Protein AF-A0A8M1KLG4-F1 (afdb_monomer_lite)

Radius of gyration: 25.41 Å; chains: 1; bounding box: 74×45×88 Å

Foldseek 3Di:
DCPLQVVLVVLLVVQLVVQLVVCCVQPQVLCCPPVVDHPVVCSPQVSLLQSLLLSLLLLLLLLLVLVLVLLVVLLVQQAPPDDDDPVSVSSPSSSLVSLVSSLVSVVVNVVSVVCVCVDPVNVVVVVVVVVVCVVVVHDDDDDPVVVCLCPPCLQVVPPLLNVLSVQLVVCSDPVNVVVDDPVRSCCSCPVSSLVNSVSSLVNLCSVCPCVQVDPVCQRVPNHDSSVVSSPSSVVSVVSVVVCPPPVNVVSSVCNVVGGGDPPSPPPPDPPPPPDDDDDD

Secondary structure (DSSP, 8-state):
--HHHHHHHHHHHHHHHHHHHHHIIIIIIHHHHTT----TTHHHHTTHHHHHHHHHHHHHHHHHHHHHHHHHHHHHHT-S-SPPPHHHHHHHHTHHHHHHHHHHHHHHHHHHHHHGGGSHHHHHHHHHHHHHHHHHT-PPPP-HHHHHHHHSHHHH--SHHHHHHHHHHHTTSHHHHHHS-HHHHHIIIIIIHHHHHHHHHHHHHHHHTTGGG-GGG-BTTBPPHHHHHHHHHHHHHHHHHHHHSHHHHHHHHHHHTT---TTS-TTS------------

Organism: Clupea harengus (NCBI:txid7950)

InterPro domains:
  IPR013130 Ferric reductase transmembrane component-like domain [PF01794] (55-200)
  IPR051267 STEAP family metalloreductases [PTHR14239] (1-268)

Sequence (280 aa):
LFPNWTLPLWITTGLSAFFFCYLLVYDVTYAYVEDGKDLFYRIMIAVPNKVFPDVSLVMLALCYLPGALAAILQLHNGTKYRRFPDWLDRWLQCRKQLGLVALAFGLLHMIFTLIKPIRYSFMYSRDTGVIKQIKENVTKPFDNTEAWRIKTPLFHGHSGIPALFLLLGITSWPSVQQHTNWREFRFVQSKLGYLTLVLCTGHGLVYGWNKFLKPSRYHWCLPPSYVLSLVLPCVVLMLKLVLITPCIHHRITRIRNGWEKPGKNQGHHTTVSLGKATSL

pLDDT: mean 85.64, std 13.78, range [31.88, 96.25]

Structure (mmCIF, N/CA/C/O backbone):
data_AF-A0A8M1KLG4-F1
#
_entry.id   AF-A0A8M1KLG4-F1
#
loop_
_atom_site.group_PDB
_atom_site.id
_atom_site.type_symbol
_atom_site.label_atom_id
_atom_site.label_alt_id
_atom_site.label_comp_id
_atom_site.label_asym_id
_atom_site.label_entity_id
_atom_site.label_seq_id
_atom_site.pdbx_PDB_ins_code
_atom_site.Cartn_x
_atom_site.Cartn_y
_atom_site.Cartn_z
_atom_site.occupancy
_atom_site.B_iso_or_equiv
_atom_site.auth_seq_id
_atom_site.auth_comp_id
_atom_site.auth_asym_id
_atom_site.auth_atom_id
_atom_site.pdbx_PDB_model_num
ATOM 1 N N . LEU A 1 1 ? 6.102 -22.986 18.537 1.00 65.06 1 LEU A N 1
ATOM 2 C CA . LEU A 1 1 ? 6.968 -21.781 18.570 1.00 65.06 1 LEU A CA 1
ATOM 3 C C . LEU A 1 1 ? 6.180 -20.588 18.008 1.00 65.06 1 LEU A C 1
ATOM 5 O O . LEU A 1 1 ? 5.528 -20.770 16.992 1.00 65.06 1 LEU A O 1
ATOM 9 N N . PHE A 1 2 ? 6.185 -19.417 18.659 1.00 76.31 2 PHE A N 1
ATOM 10 C CA . PHE A 1 2 ? 5.537 -18.158 18.210 1.00 76.31 2 PHE A CA 1
ATOM 11 C C . PHE A 1 2 ? 4.053 -18.229 17.755 1.00 76.31 2 PHE A C 1
ATOM 13 O O . PHE A 1 2 ? 3.745 -17.917 16.603 1.00 76.31 2 PHE A O 1
ATOM 20 N N . PRO A 1 3 ? 3.093 -18.547 18.649 1.00 78.44 3 PRO A N 1
ATOM 21 C CA . PRO A 1 3 ? 1.683 -18.744 18.278 1.00 78.44 3 PRO A CA 1
ATOM 22 C C . PRO A 1 3 ? 1.051 -17.528 17.577 1.00 78.44 3 PRO A C 1
ATOM 24 O O . PRO A 1 3 ? 0.386 -17.687 16.556 1.00 78.44 3 PRO A O 1
ATOM 27 N N . ASN A 1 4 ? 1.350 -16.310 18.040 1.00 80.44 4 ASN A N 1
ATOM 28 C CA . ASN A 1 4 ? 0.787 -15.069 17.486 1.00 80.44 4 ASN A CA 1
ATOM 29 C C . ASN A 1 4 ? 1.408 -14.635 16.143 1.00 80.44 4 ASN A C 1
ATOM 31 O O . ASN A 1 4 ? 0.950 -13.668 15.541 1.00 80.44 4 ASN A O 1
ATOM 35 N N . TRP A 1 5 ? 2.466 -15.312 15.685 1.00 87.88 5 TRP A N 1
ATOM 36 C CA . TRP A 1 5 ? 3.131 -15.022 14.410 1.00 87.88 5 TRP A CA 1
ATOM 37 C C . TRP A 1 5 ? 2.723 -15.977 13.294 1.00 87.88 5 TRP A C 1
ATOM 39 O O . TRP A 1 5 ? 2.912 -15.648 12.129 1.00 87.88 5 TRP A O 1
ATOM 49 N N . THR A 1 6 ? 2.128 -17.122 13.632 1.00 87.75 6 THR A N 1
ATOM 50 C CA . THR A 1 6 ? 1.741 -18.151 12.659 1.00 87.75 6 THR A CA 1
ATOM 51 C C . THR A 1 6 ? 0.854 -17.582 11.549 1.00 87.75 6 THR A C 1
ATOM 53 O O . THR A 1 6 ? 1.227 -17.632 10.382 1.00 87.75 6 THR A O 1
ATOM 56 N N . LEU A 1 7 ? -0.276 -16.967 11.904 1.00 87.44 7 LEU A N 1
ATOM 57 C CA . LEU A 1 7 ? -1.219 -16.393 10.943 1.00 87.44 7 LEU A CA 1
ATOM 58 C C . LEU A 1 7 ? -0.601 -15.254 10.106 1.00 87.44 7 LEU A C 1
ATOM 60 O O . LEU A 1 7 ? -0.676 -15.334 8.881 1.00 87.44 7 LEU A O 1
ATOM 64 N N . PRO A 1 8 ? 0.056 -14.235 10.700 1.00 90.50 8 PRO A N 1
ATOM 65 C CA . PRO A 1 8 ? 0.761 -13.205 9.936 1.00 90.50 8 PRO A CA 1
ATOM 66 C C . PRO A 1 8 ? 1.780 -13.763 8.942 1.00 90.50 8 PRO A C 1
ATOM 68 O O . PRO A 1 8 ? 1.819 -13.310 7.800 1.00 90.50 8 PRO A O 1
ATOM 71 N N . LEU A 1 9 ? 2.582 -14.752 9.345 1.00 91.38 9 LEU A N 1
ATOM 72 C CA . LEU A 1 9 ? 3.604 -15.343 8.482 1.00 91.38 9 LEU A CA 1
ATOM 73 C C . LEU A 1 9 ? 2.984 -16.153 7.343 1.00 91.38 9 LEU A C 1
ATOM 75 O O . LEU A 1 9 ? 3.405 -15.985 6.205 1.00 91.38 9 LEU A O 1
ATOM 79 N N . TRP A 1 10 ? 1.943 -16.948 7.603 1.00 92.62 10 TRP A N 1
ATOM 80 C CA . TRP A 1 10 ? 1.223 -17.667 6.547 1.00 92.62 10 TRP A CA 1
ATOM 81 C C . TRP A 1 10 ? 0.619 -16.720 5.508 1.00 92.62 10 TRP A C 1
ATOM 83 O O . TRP A 1 10 ? 0.799 -16.937 4.309 1.00 92.62 10 TRP A O 1
ATOM 93 N N . ILE A 1 11 ? -0.033 -15.640 5.955 1.00 93.06 11 ILE A N 1
ATOM 94 C CA . ILE A 1 11 ? -0.574 -14.609 5.056 1.00 93.06 11 ILE A CA 1
ATOM 95 C C . ILE A 1 11 ? 0.553 -13.977 4.238 1.00 93.06 11 ILE A C 1
ATOM 97 O O . ILE A 1 11 ? 0.431 -13.838 3.025 1.00 93.06 11 ILE A O 1
ATOM 101 N N . THR A 1 12 ? 1.662 -13.628 4.886 1.00 94.50 12 THR A N 1
ATOM 102 C CA . THR A 1 12 ? 2.810 -12.987 4.232 1.00 94.50 12 THR A CA 1
ATOM 103 C C . THR A 1 12 ? 3.428 -13.886 3.170 1.00 94.50 12 THR A C 1
ATOM 105 O O . THR A 1 12 ? 3.674 -13.426 2.056 1.00 94.50 12 THR A O 1
ATOM 108 N N . THR A 1 13 ? 3.663 -15.159 3.488 1.00 94.06 13 THR A N 1
ATOM 109 C CA . THR A 1 13 ? 4.238 -16.136 2.559 1.00 94.06 13 THR A CA 1
ATOM 110 C C . THR A 1 13 ? 3.302 -16.377 1.383 1.00 94.06 13 THR A C 1
ATOM 112 O O . THR A 1 13 ? 3.745 -16.311 0.240 1.00 94.06 13 THR A O 1
ATOM 115 N N . GLY A 1 14 ? 2.004 -16.578 1.640 1.00 95.75 14 GLY A N 1
ATOM 116 C CA . GLY A 1 14 ? 1.008 -16.761 0.584 1.00 95.75 14 GLY A CA 1
ATOM 117 C C . GLY A 1 14 ? 0.906 -15.545 -0.338 1.00 95.75 14 GLY A C 1
ATOM 118 O O . GLY A 1 14 ? 0.931 -15.687 -1.558 1.00 95.75 14 GLY A O 1
ATOM 119 N N . LEU A 1 15 ? 0.870 -14.339 0.234 1.00 94.25 15 LEU A N 1
ATOM 120 C CA . LEU A 1 15 ? 0.784 -13.097 -0.530 1.00 94.25 15 LEU A CA 1
ATOM 121 C C . LEU A 1 15 ? 2.064 -12.819 -1.331 1.00 94.25 15 LEU A C 1
ATOM 123 O O . LEU A 1 15 ? 1.993 -12.410 -2.488 1.00 94.25 15 LEU A O 1
ATOM 127 N N . SER A 1 16 ? 3.231 -13.077 -0.737 1.00 95.19 16 SER A N 1
ATOM 128 C CA . SER A 1 16 ? 4.524 -12.926 -1.412 1.00 95.19 16 SER A CA 1
ATOM 129 C C . SER A 1 16 ? 4.657 -13.912 -2.567 1.00 95.19 16 SER A C 1
ATOM 131 O O . SER A 1 16 ? 5.038 -13.503 -3.659 1.00 95.19 16 SER A O 1
ATOM 133 N N . ALA A 1 17 ? 4.293 -15.182 -2.359 1.00 95.88 17 ALA A N 1
ATOM 134 C CA . ALA A 1 17 ? 4.291 -16.196 -3.408 1.00 95.88 17 ALA A CA 1
ATOM 135 C C . ALA A 1 17 ? 3.326 -15.824 -4.543 1.00 95.88 17 ALA A C 1
ATOM 137 O O . ALA A 1 17 ? 3.707 -15.880 -5.709 1.00 95.88 17 ALA A O 1
ATOM 138 N N . PHE A 1 18 ? 2.115 -15.366 -4.209 1.00 96.06 18 PHE A N 1
ATOM 139 C CA . PHE A 1 18 ? 1.134 -14.913 -5.192 1.00 96.06 18 PHE A CA 1
ATOM 140 C C . PHE A 1 18 ? 1.672 -13.768 -6.060 1.00 96.06 18 PHE A C 1
ATOM 142 O O . PHE A 1 18 ? 1.721 -13.905 -7.281 1.00 96.06 18 PHE A O 1
ATOM 149 N N . PHE A 1 19 ? 2.124 -12.662 -5.456 1.00 95.44 19 PHE A N 1
ATOM 150 C CA . PHE A 1 19 ? 2.638 -11.521 -6.221 1.00 95.44 19 PHE A CA 1
ATOM 151 C C . PHE A 1 19 ? 3.925 -11.850 -6.978 1.00 95.44 19 PHE A C 1
ATOM 153 O O . PHE A 1 19 ? 4.131 -11.337 -8.076 1.00 95.44 19 PHE A O 1
ATOM 160 N N . PHE A 1 20 ? 4.782 -12.705 -6.421 1.00 95.38 20 PHE A N 1
ATOM 161 C CA . PHE A 1 20 ? 5.998 -13.144 -7.093 1.00 95.38 20 PHE A CA 1
ATOM 162 C C . PHE A 1 20 ? 5.674 -13.959 -8.347 1.00 95.38 20 PHE A C 1
ATOM 164 O O . PHE A 1 20 ? 6.118 -13.589 -9.430 1.00 95.38 20 PHE A O 1
ATOM 171 N N . CYS A 1 21 ? 4.840 -14.998 -8.237 1.00 95.25 21 CYS A N 1
ATOM 172 C CA . CYS A 1 21 ? 4.393 -15.788 -9.386 1.00 95.25 21 CYS A CA 1
ATOM 173 C C . CYS A 1 21 ? 3.648 -14.924 -10.412 1.00 95.25 21 CYS A C 1
ATOM 175 O O . CYS A 1 21 ? 3.904 -15.032 -11.609 1.00 95.25 21 CYS A O 1
ATOM 177 N N . TYR A 1 22 ? 2.786 -14.015 -9.949 1.00 95.00 22 TYR A N 1
ATOM 178 C CA . TYR A 1 22 ? 2.082 -13.070 -10.811 1.00 95.00 22 TYR A CA 1
ATOM 179 C C . TYR A 1 22 ? 3.049 -12.216 -11.637 1.00 95.00 22 TYR A C 1
ATOM 181 O O . TYR A 1 22 ? 2.891 -12.085 -12.848 1.00 95.00 22 TYR A O 1
ATOM 189 N N . LEU A 1 23 ? 4.079 -11.657 -10.999 1.00 93.88 23 LEU A N 1
ATOM 190 C CA . LEU A 1 23 ? 5.077 -10.827 -11.669 1.00 93.88 23 LEU A CA 1
ATOM 191 C C . LEU A 1 23 ? 6.033 -11.631 -12.550 1.00 93.88 23 LEU A C 1
ATOM 193 O O . LEU A 1 23 ? 6.487 -11.100 -13.560 1.00 93.88 23 LEU A O 1
ATOM 197 N N . LEU A 1 24 ? 6.319 -12.892 -12.219 1.00 9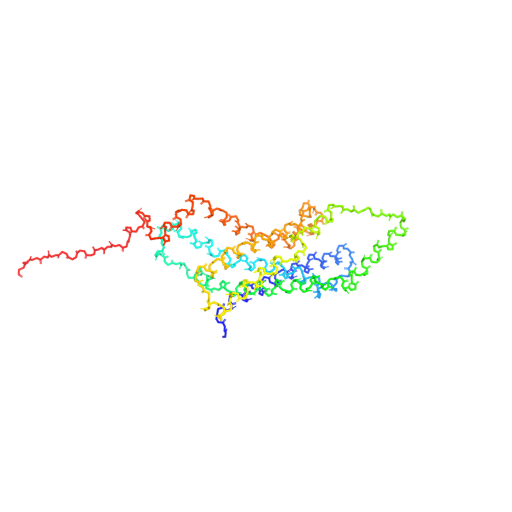3.38 24 LEU A N 1
ATOM 198 C CA . LEU A 1 24 ? 7.050 -13.779 -13.122 1.00 93.38 24 LEU A CA 1
ATOM 199 C C . LEU A 1 24 ? 6.293 -13.943 -14.440 1.00 93.38 24 LEU A C 1
ATOM 201 O O . LEU A 1 24 ? 6.871 -13.705 -15.497 1.00 93.38 24 LEU A O 1
ATOM 205 N N . VAL A 1 25 ? 4.996 -14.245 -14.375 1.00 92.81 25 VAL A N 1
ATOM 206 C CA . VAL A 1 25 ? 4.155 -14.367 -15.572 1.00 92.81 25 VAL A CA 1
ATOM 207 C C . VAL A 1 25 ? 4.057 -13.025 -16.306 1.00 92.81 25 VAL A C 1
ATOM 209 O O . VAL A 1 25 ? 4.302 -12.953 -17.509 1.00 92.81 25 VAL A O 1
ATOM 212 N N . TYR A 1 26 ? 3.758 -11.946 -15.578 1.00 91.62 26 TYR A N 1
ATOM 213 C CA . TYR A 1 26 ? 3.464 -10.634 -16.157 1.00 91.62 26 TYR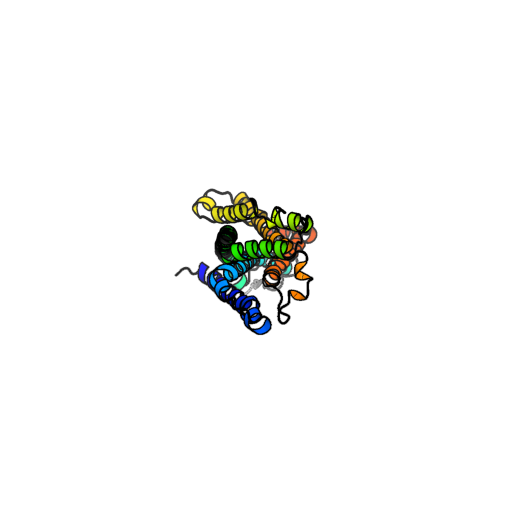 A CA 1
ATOM 214 C C . TYR A 1 26 ? 4.690 -9.906 -16.747 1.00 91.62 26 TYR A C 1
ATOM 216 O O . TYR A 1 26 ? 4.571 -9.264 -17.791 1.00 91.62 26 TYR A O 1
ATOM 224 N N . ASP A 1 27 ? 5.857 -9.947 -16.087 1.00 88.25 27 ASP A N 1
ATOM 225 C CA . ASP A 1 27 ? 7.061 -9.220 -16.532 1.00 88.25 27 ASP A CA 1
ATOM 226 C C . ASP A 1 27 ? 8.075 -10.099 -17.276 1.00 88.25 27 ASP A C 1
ATOM 228 O O . ASP A 1 27 ? 8.788 -9.578 -18.135 1.00 88.25 27 ASP A O 1
ATOM 232 N N . VAL A 1 28 ? 8.221 -11.376 -16.901 1.00 90.50 28 VAL A N 1
ATOM 233 C CA . VAL A 1 28 ? 9.294 -12.247 -17.418 1.00 90.50 28 VAL A CA 1
ATOM 234 C C . VAL A 1 28 ? 8.757 -13.154 -18.516 1.00 90.50 28 VAL A C 1
ATOM 236 O O . VAL A 1 28 ? 9.251 -13.089 -19.637 1.00 90.50 28 VAL A O 1
ATOM 239 N N . THR A 1 29 ? 7.717 -13.943 -18.236 1.00 91.00 29 THR A N 1
ATOM 240 C CA . THR A 1 29 ? 7.137 -14.873 -19.216 1.00 91.00 29 THR A CA 1
ATOM 241 C C . THR A 1 29 ? 6.534 -14.130 -20.401 1.00 91.00 29 THR A C 1
ATOM 243 O O . THR A 1 29 ? 6.825 -14.488 -21.536 1.00 91.00 29 THR A O 1
ATOM 246 N N . TYR A 1 30 ? 5.773 -13.057 -20.163 1.00 91.25 30 TYR A N 1
ATOM 247 C CA . TYR A 1 30 ? 5.238 -12.224 -21.244 1.00 91.25 30 TYR A CA 1
ATOM 248 C C . TYR A 1 30 ? 6.344 -11.682 -22.162 1.00 91.25 30 TYR A C 1
ATOM 250 O O . TYR A 1 30 ? 6.260 -11.798 -23.379 1.00 91.25 30 TYR A O 1
ATOM 258 N N . ALA A 1 31 ? 7.416 -11.129 -21.586 1.00 90.12 31 ALA A N 1
ATOM 259 C CA . ALA A 1 31 ? 8.517 -10.569 -22.369 1.00 90.12 31 ALA A CA 1
ATOM 260 C C . ALA A 1 31 ? 9.335 -11.637 -23.117 1.00 90.12 31 ALA A C 1
ATOM 262 O O . ALA A 1 31 ? 9.919 -11.351 -24.160 1.00 90.12 31 ALA A O 1
ATOM 263 N N . TYR A 1 32 ? 9.381 -12.859 -22.593 1.00 91.88 32 TYR A N 1
ATOM 264 C CA . TYR A 1 32 ? 10.016 -13.977 -23.275 1.00 91.88 32 TYR A CA 1
ATOM 265 C C . TYR A 1 32 ? 9.171 -14.473 -24.457 1.00 91.88 32 TYR A C 1
ATOM 267 O O . TYR A 1 32 ? 9.710 -14.675 -25.540 1.00 91.88 32 TYR A O 1
ATOM 275 N N . VAL A 1 33 ? 7.857 -14.629 -24.262 1.00 92.31 33 VAL A N 1
ATOM 276 C CA . VAL A 1 33 ? 6.938 -15.198 -25.262 1.00 92.31 33 VAL A CA 1
ATOM 277 C C . VAL A 1 33 ? 6.602 -14.205 -26.376 1.00 92.31 33 VAL A C 1
ATOM 279 O O . VAL A 1 33 ? 6.716 -14.555 -27.544 1.00 92.31 33 VAL A O 1
ATOM 282 N N . GLU A 1 34 ? 6.205 -12.979 -26.034 1.00 91.38 34 GLU A N 1
ATOM 283 C CA . GLU A 1 34 ? 5.715 -11.996 -27.018 1.00 91.38 34 GLU A CA 1
ATOM 284 C C . GLU A 1 34 ? 6.850 -11.162 -27.623 1.00 91.38 34 GLU A C 1
ATOM 286 O O . GLU A 1 34 ? 6.871 -10.868 -28.814 1.00 91.38 34 GLU A O 1
ATOM 291 N N . ASP A 1 35 ? 7.821 -10.779 -26.791 1.00 88.12 35 ASP A N 1
ATOM 292 C CA . ASP A 1 35 ? 8.898 -9.861 -27.172 1.00 88.12 35 ASP A CA 1
ATOM 293 C C . ASP A 1 35 ? 10.200 -10.592 -27.560 1.00 88.12 35 ASP A C 1
ATOM 295 O O . ASP A 1 35 ? 11.139 -9.942 -28.030 1.00 88.12 35 ASP A O 1
ATOM 299 N N . GLY A 1 36 ? 10.304 -11.906 -27.312 1.00 88.50 36 GLY A N 1
ATOM 300 C CA . GLY A 1 36 ? 11.518 -12.702 -27.541 1.00 88.50 36 GLY A CA 1
ATOM 301 C C . GLY A 1 36 ? 12.728 -12.277 -26.695 1.00 88.50 36 GLY A C 1
ATOM 302 O O . GLY A 1 36 ? 13.869 -12.571 -27.051 1.00 88.50 36 GLY A O 1
ATOM 303 N N . LYS A 1 37 ? 12.516 -11.533 -25.600 1.00 87.81 37 LYS A N 1
ATOM 304 C CA . LYS A 1 37 ? 13.591 -10.954 -24.778 1.00 87.81 37 LYS A CA 1
ATOM 305 C C . LYS A 1 37 ? 13.862 -11.810 -23.551 1.00 87.81 37 LYS A C 1
ATOM 307 O O . LYS A 1 37 ? 12.981 -12.015 -22.719 1.00 87.81 37 LYS A O 1
ATOM 312 N N . ASP A 1 38 ? 15.123 -12.184 -23.361 1.00 89.75 38 ASP A N 1
ATOM 313 C CA . ASP A 1 38 ? 15.575 -12.746 -22.092 1.00 89.75 38 ASP A CA 1
ATOM 314 C C . ASP A 1 38 ? 15.685 -11.640 -21.025 1.00 89.75 38 ASP A C 1
ATOM 316 O O . ASP A 1 38 ? 16.565 -10.774 -21.053 1.00 89.75 38 ASP A O 1
ATOM 320 N N . LEU A 1 39 ? 14.754 -11.667 -20.069 1.00 88.94 39 LEU A N 1
ATOM 321 C CA . LEU A 1 39 ? 14.724 -10.776 -18.913 1.00 88.94 39 LEU A CA 1
ATOM 322 C C . LEU A 1 39 ? 14.810 -11.535 -17.578 1.00 88.94 39 LEU A C 1
ATOM 324 O O . LEU A 1 39 ? 14.444 -10.970 -16.541 1.00 88.94 39 LEU A O 1
ATOM 328 N N . PHE A 1 40 ? 15.322 -12.772 -17.555 1.00 89.88 40 PHE A N 1
ATOM 329 C CA . PHE A 1 40 ? 15.389 -13.593 -16.335 1.00 89.88 40 PHE A CA 1
ATOM 330 C C . PHE A 1 40 ? 16.217 -12.938 -15.216 1.00 89.88 40 PHE A C 1
ATOM 332 O O . PHE A 1 40 ? 15.882 -13.060 -14.036 1.00 89.88 40 PHE A O 1
ATOM 339 N N . TYR A 1 41 ? 17.218 -12.114 -15.552 1.00 89.00 41 TYR A N 1
ATOM 340 C CA . TYR A 1 41 ? 17.991 -11.339 -14.566 1.00 89.00 41 TYR A CA 1
ATOM 341 C C . TYR A 1 41 ? 17.122 -10.408 -13.692 1.00 89.00 41 TYR A C 1
ATOM 343 O O . TYR A 1 41 ? 17.530 -9.993 -12.601 1.00 89.00 41 TYR A O 1
ATOM 351 N N . ARG A 1 42 ? 15.909 -10.047 -14.144 1.00 88.31 42 ARG A N 1
ATOM 352 C CA . ARG A 1 42 ? 14.983 -9.195 -13.382 1.00 88.31 42 ARG A CA 1
ATOM 353 C C . ARG A 1 42 ? 14.465 -9.873 -12.119 1.00 88.31 42 ARG A C 1
ATOM 355 O O . ARG A 1 42 ? 14.134 -9.151 -11.174 1.00 88.31 42 ARG A O 1
ATOM 362 N N . ILE A 1 43 ? 14.456 -11.205 -12.079 1.00 90.44 43 ILE A N 1
ATOM 363 C CA . ILE A 1 43 ? 13.965 -12.012 -10.954 1.00 90.44 43 ILE A CA 1
ATOM 364 C C . ILE A 1 43 ? 14.728 -11.701 -9.662 1.00 90.44 43 ILE A C 1
ATOM 366 O O . ILE A 1 43 ? 14.131 -11.679 -8.595 1.00 90.44 43 ILE A O 1
ATOM 370 N N . MET A 1 44 ? 16.020 -11.375 -9.749 1.00 88.88 44 MET A N 1
ATOM 371 C CA . MET A 1 44 ? 16.862 -11.203 -8.559 1.00 88.88 44 MET A CA 1
ATOM 372 C C . MET A 1 44 ? 16.569 -9.926 -7.768 1.00 88.88 44 MET A C 1
ATOM 374 O O . MET A 1 44 ? 16.632 -9.922 -6.544 1.00 88.88 44 MET A O 1
ATOM 378 N N . ILE A 1 45 ? 16.268 -8.816 -8.451 1.00 87.69 45 ILE A N 1
ATOM 379 C CA . ILE A 1 45 ? 16.131 -7.506 -7.784 1.00 87.69 45 ILE A CA 1
ATOM 380 C C . ILE A 1 45 ? 14.909 -6.730 -8.277 1.00 87.69 45 ILE A C 1
ATOM 382 O O . ILE A 1 45 ? 14.229 -6.083 -7.487 1.00 87.69 45 ILE A O 1
ATOM 386 N N . ALA A 1 46 ? 14.609 -6.738 -9.580 1.00 89.12 46 ALA A N 1
ATOM 387 C CA . ALA A 1 46 ? 13.508 -5.927 -10.107 1.00 89.12 46 ALA A CA 1
ATOM 388 C 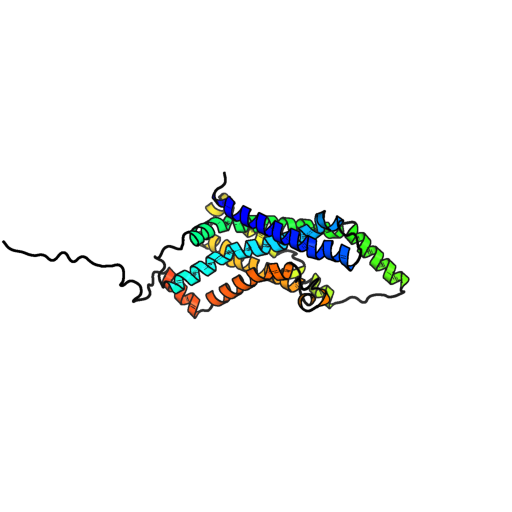C . ALA A 1 46 ? 12.130 -6.483 -9.727 1.00 89.12 46 ALA A C 1
ATOM 390 O O . ALA A 1 46 ? 11.262 -5.690 -9.370 1.00 89.12 46 ALA A O 1
ATOM 391 N N . VAL A 1 47 ? 11.948 -7.806 -9.776 1.00 92.88 47 VAL A N 1
ATOM 392 C CA . VAL A 1 47 ? 10.696 -8.463 -9.375 1.00 92.88 47 VAL A CA 1
ATOM 393 C C . VAL A 1 47 ? 10.467 -8.317 -7.861 1.00 92.88 47 VAL A C 1
ATOM 395 O O . VAL A 1 47 ? 9.435 -7.755 -7.493 1.00 92.88 47 VAL A O 1
ATOM 398 N N . PRO A 1 48 ? 11.423 -8.660 -6.970 1.00 93.44 48 PRO A N 1
ATOM 399 C CA . PRO A 1 48 ? 11.277 -8.418 -5.534 1.00 93.44 48 PRO A CA 1
ATOM 400 C C . PRO A 1 48 ? 10.987 -6.956 -5.182 1.00 93.44 48 PRO A C 1
ATOM 402 O O . PRO A 1 48 ? 10.119 -6.694 -4.358 1.00 93.44 48 PRO A O 1
ATOM 405 N N . ASN A 1 49 ? 11.612 -5.984 -5.862 1.00 92.62 49 ASN A N 1
ATOM 406 C CA . ASN A 1 49 ? 11.335 -4.565 -5.604 1.00 92.62 49 ASN A CA 1
ATOM 407 C C . ASN A 1 49 ? 9.913 -4.115 -6.004 1.00 92.62 49 ASN A C 1
ATOM 409 O O . ASN A 1 49 ? 9.490 -3.028 -5.618 1.00 92.62 49 ASN A O 1
ATOM 413 N N . LYS A 1 50 ? 9.176 -4.920 -6.780 1.00 92.88 50 LYS A N 1
ATOM 414 C CA . LYS A 1 50 ? 7.736 -4.733 -7.018 1.00 92.88 50 LYS A CA 1
ATOM 415 C C . LYS A 1 50 ? 6.889 -5.508 -6.002 1.00 92.88 50 LYS A C 1
ATOM 417 O O . LYS A 1 50 ? 5.926 -4.955 -5.490 1.00 92.88 50 LYS A O 1
ATOM 422 N N . VAL A 1 51 ? 7.286 -6.734 -5.645 1.00 95.69 51 VAL A N 1
ATOM 423 C CA . VAL A 1 51 ? 6.586 -7.560 -4.640 1.00 95.69 51 VAL A CA 1
ATOM 424 C C . VAL A 1 51 ? 6.592 -6.901 -3.261 1.00 95.69 51 VAL A C 1
ATOM 426 O O . VAL A 1 51 ? 5.564 -6.858 -2.593 1.00 95.69 51 VAL A O 1
ATOM 429 N N . PHE A 1 52 ? 7.738 -6.383 -2.814 1.00 94.69 52 PHE A N 1
ATOM 430 C CA . PHE A 1 52 ? 7.885 -5.854 -1.460 1.00 94.69 52 PHE A CA 1
ATOM 431 C C . PHE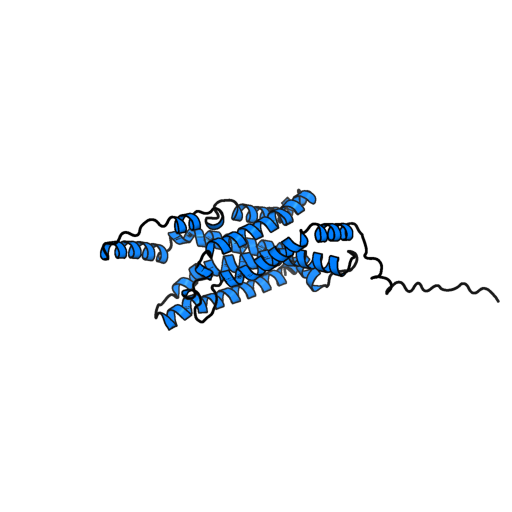 A 1 52 ? 6.925 -4.709 -1.110 1.00 94.69 52 PHE A C 1
ATOM 433 O O . PHE A 1 52 ? 6.258 -4.818 -0.078 1.00 94.69 52 PHE A O 1
ATOM 440 N N . PRO A 1 53 ? 6.800 -3.637 -1.918 1.00 93.31 53 PRO A N 1
ATOM 441 C CA . PRO A 1 53 ? 5.827 -2.589 -1.630 1.00 93.31 53 PRO A CA 1
ATOM 442 C C . PRO A 1 53 ? 4.381 -3.096 -1.717 1.00 93.31 53 PRO A C 1
ATOM 444 O O . PRO A 1 53 ? 3.569 -2.701 -0.883 1.00 93.31 53 PRO A O 1
ATOM 447 N N . ASP A 1 54 ? 4.066 -4.001 -2.652 1.00 94.06 54 ASP A N 1
ATOM 448 C CA . ASP A 1 54 ? 2.720 -4.572 -2.803 1.00 94.06 54 ASP A CA 1
ATOM 449 C C . ASP A 1 54 ? 2.307 -5.365 -1.546 1.00 94.06 54 ASP A C 1
ATOM 451 O O . ASP A 1 54 ? 1.244 -5.127 -0.967 1.00 94.06 54 ASP A O 1
ATOM 455 N N . VAL A 1 55 ? 3.186 -6.247 -1.059 1.00 96.19 55 VAL A N 1
ATOM 456 C CA . VAL A 1 55 ? 2.977 -7.023 0.175 1.00 96.19 55 VAL A CA 1
ATOM 457 C C . VAL A 1 55 ? 2.920 -6.107 1.399 1.00 96.19 55 VAL A C 1
ATOM 459 O O . VAL A 1 55 ? 2.015 -6.248 2.222 1.00 96.19 55 VAL A O 1
ATOM 462 N N . SER A 1 56 ? 3.841 -5.144 1.517 1.00 95.50 56 SER A N 1
ATOM 463 C CA . SER A 1 56 ? 3.873 -4.182 2.629 1.00 95.50 56 SER A CA 1
ATOM 464 C C . SER A 1 56 ? 2.557 -3.407 2.747 1.00 95.50 56 SER A C 1
ATOM 466 O O . SER A 1 56 ? 1.972 -3.325 3.830 1.00 95.50 56 SER A O 1
ATOM 468 N N . LEU A 1 57 ? 2.053 -2.891 1.624 1.00 94.81 57 LEU A N 1
ATOM 469 C CA . LEU A 1 57 ? 0.841 -2.082 1.573 1.00 94.81 57 LEU A CA 1
ATOM 470 C C . LEU A 1 57 ? -0.413 -2.893 1.937 1.00 94.81 57 LEU A C 1
ATOM 472 O O . LEU A 1 57 ? -1.235 -2.439 2.738 1.00 94.81 57 LEU A O 1
ATOM 476 N N . VAL A 1 58 ? -0.549 -4.110 1.405 1.00 96.25 58 VAL A N 1
ATOM 477 C CA . VAL A 1 58 ? -1.670 -5.008 1.726 1.00 96.25 58 VAL A CA 1
ATOM 478 C C . VAL A 1 58 ? -1.625 -5.438 3.195 1.00 96.25 58 VAL A C 1
ATOM 480 O O . VAL A 1 58 ? -2.650 -5.401 3.874 1.00 96.25 58 VAL A O 1
ATOM 483 N N . MET A 1 59 ? -0.447 -5.773 3.728 1.00 95.25 59 MET A N 1
ATOM 484 C CA . MET A 1 59 ? -0.276 -6.124 5.144 1.00 95.25 59 MET A CA 1
ATOM 485 C C . MET A 1 59 ? -0.626 -4.954 6.071 1.00 95.25 59 MET A C 1
ATOM 487 O O . MET A 1 59 ? -1.308 -5.143 7.083 1.00 95.25 59 MET A O 1
ATOM 491 N N . LEU A 1 60 ? -0.235 -3.729 5.702 1.00 94.75 60 LEU A N 1
ATOM 492 C CA . LEU A 1 60 ? -0.627 -2.522 6.427 1.00 94.75 60 LEU A CA 1
ATOM 493 C C . LEU A 1 60 ? -2.152 -2.332 6.405 1.00 94.75 60 LEU A C 1
ATOM 495 O O . LEU A 1 60 ? -2.752 -2.046 7.440 1.00 94.75 60 LEU A O 1
ATOM 499 N N . ALA A 1 61 ? -2.803 -2.541 5.259 1.00 95.75 61 ALA A N 1
ATOM 500 C CA . ALA A 1 61 ? -4.260 -2.474 5.154 1.00 95.75 61 ALA A CA 1
ATOM 501 C C . ALA A 1 61 ? -4.953 -3.540 6.027 1.00 95.75 61 ALA A C 1
ATOM 503 O O . ALA A 1 61 ? -5.895 -3.217 6.757 1.00 95.75 61 ALA A O 1
ATOM 504 N N . LEU A 1 62 ? -4.447 -4.780 6.037 1.00 94.75 62 LEU A N 1
ATOM 505 C CA . LEU A 1 62 ? -4.939 -5.871 6.890 1.00 94.75 62 LEU A CA 1
ATOM 506 C C . LEU A 1 62 ? -4.755 -5.602 8.390 1.00 94.75 62 LEU A C 1
ATOM 508 O O . LEU A 1 62 ? -5.500 -6.150 9.199 1.00 94.75 62 LEU A O 1
ATOM 512 N N . CYS A 1 63 ? -3.810 -4.747 8.785 1.00 94.56 63 CYS A N 1
ATOM 513 C CA . CYS A 1 63 ? -3.673 -4.305 10.173 1.00 94.56 63 CYS A CA 1
ATOM 514 C C . CYS A 1 63 ? -4.852 -3.409 10.612 1.00 94.56 63 CYS A C 1
ATOM 516 O O . CYS A 1 63 ? -5.365 -3.539 11.730 1.00 94.56 63 CYS A O 1
ATOM 518 N N . TYR A 1 64 ? -5.335 -2.527 9.728 1.00 93.75 64 TYR A N 1
ATOM 519 C CA . TYR A 1 64 ? -6.394 -1.556 10.045 1.00 93.75 64 TYR A CA 1
ATOM 520 C C . TYR A 1 64 ? -7.816 -2.028 9.714 1.00 93.75 64 TYR A C 1
ATOM 522 O O . TYR A 1 64 ? -8.773 -1.552 10.336 1.00 93.75 64 TYR A O 1
ATOM 530 N N . LEU A 1 65 ? -7.969 -2.969 8.781 1.00 94.06 65 LEU A N 1
ATOM 531 C CA . LEU A 1 65 ? -9.253 -3.549 8.381 1.00 94.06 65 LEU A CA 1
ATOM 532 C C . LEU A 1 65 ? -10.073 -4.166 9.537 1.00 94.06 65 LEU A C 1
ATOM 534 O O . LEU A 1 65 ? -11.243 -3.798 9.672 1.00 94.06 65 LEU A O 1
ATOM 538 N N . PRO A 1 66 ? -9.525 -5.017 10.433 1.00 93.31 66 PRO A N 1
ATOM 539 C CA . PRO A 1 66 ? -10.320 -5.627 11.503 1.00 93.31 66 PRO A CA 1
ATOM 540 C C . PRO A 1 66 ? -10.857 -4.585 12.489 1.00 93.31 66 PRO A C 1
ATOM 542 O O . PRO A 1 66 ? -11.931 -4.764 13.057 1.00 93.31 66 PRO A O 1
ATOM 545 N N . GLY A 1 67 ? -10.165 -3.452 12.654 1.00 91.12 67 GLY A N 1
ATOM 546 C CA . GLY A 1 67 ? -10.656 -2.335 13.461 1.00 91.12 67 GLY A CA 1
ATOM 547 C C . GLY A 1 67 ? -11.884 -1.647 12.853 1.00 91.12 67 GLY A C 1
ATOM 548 O O . GLY A 1 67 ? -12.775 -1.220 13.593 1.00 91.12 67 GLY A O 1
ATOM 549 N N . ALA A 1 68 ? -11.954 -1.557 11.521 1.00 92.06 68 ALA A N 1
ATOM 550 C CA . ALA A 1 68 ? -13.129 -1.051 10.815 1.00 92.06 68 ALA A CA 1
ATOM 551 C C . ALA A 1 68 ? -14.293 -2.053 10.887 1.00 92.06 68 ALA A C 1
ATOM 553 O O . ALA A 1 68 ? -15.406 -1.671 11.249 1.00 92.06 68 ALA A O 1
ATOM 554 N N . LEU A 1 69 ? -14.025 -3.342 10.651 1.00 92.31 69 LEU A N 1
ATOM 555 C CA . LEU A 1 69 ? -15.025 -4.411 10.758 1.00 92.31 69 LEU A CA 1
ATOM 556 C C . LEU A 1 69 ? -15.611 -4.517 12.170 1.00 92.31 69 LEU A C 1
ATOM 558 O O . LEU A 1 69 ? -16.826 -4.601 12.329 1.00 92.31 69 LEU A O 1
ATOM 562 N N . ALA A 1 70 ? -14.773 -4.425 13.205 1.00 91.50 70 ALA A N 1
ATOM 563 C CA . ALA A 1 70 ? -15.221 -4.412 14.594 1.00 91.50 70 ALA A CA 1
ATOM 564 C C . ALA A 1 70 ? -16.170 -3.238 14.886 1.00 91.50 70 ALA A C 1
ATOM 566 O O . ALA A 1 70 ? -17.160 -3.406 15.596 1.00 91.50 70 ALA A O 1
ATOM 567 N N . ALA A 1 71 ? -15.911 -2.056 14.318 1.00 89.94 71 ALA A N 1
ATOM 568 C CA . ALA A 1 71 ? -16.789 -0.898 14.473 1.00 89.94 71 ALA A CA 1
ATOM 569 C C . ALA A 1 71 ? -18.144 -1.092 13.767 1.00 89.94 71 ALA A C 1
ATOM 571 O O . ALA A 1 71 ? -19.180 -0.738 14.329 1.00 89.94 71 ALA A O 1
ATOM 572 N N . ILE A 1 72 ? -18.147 -1.698 12.576 1.00 90.44 72 ILE A N 1
ATOM 573 C CA . ILE A 1 72 ? -19.375 -2.044 11.844 1.00 90.44 72 ILE A CA 1
ATOM 574 C C . ILE A 1 72 ? -20.182 -3.085 12.624 1.00 90.44 72 ILE A C 1
ATOM 576 O O . ILE A 1 72 ? -21.392 -2.936 12.784 1.00 90.44 72 ILE A O 1
ATOM 580 N N . LEU A 1 73 ? -19.521 -4.101 13.181 1.00 89.12 73 LEU A N 1
ATOM 581 C CA . LEU A 1 73 ? -20.186 -5.143 13.957 1.00 89.12 73 LEU A CA 1
ATOM 582 C C . LEU A 1 73 ? -20.752 -4.601 15.281 1.00 89.12 73 LEU A C 1
ATOM 584 O O . LEU A 1 73 ? -21.869 -4.950 15.659 1.00 89.12 73 LEU A O 1
ATOM 588 N N . GLN A 1 74 ? -20.038 -3.681 15.942 1.00 90.06 74 GLN A N 1
ATOM 589 C CA . GLN A 1 74 ? -20.555 -2.927 17.094 1.00 90.06 74 GLN A CA 1
ATOM 590 C C . GLN A 1 74 ? -21.811 -2.128 16.722 1.00 90.06 74 GLN A C 1
ATOM 592 O O . GLN A 1 74 ? -22.794 -2.143 17.462 1.00 90.06 74 GLN A O 1
ATOM 597 N N . LEU A 1 75 ? -21.811 -1.468 15.561 1.00 88.75 75 LEU A N 1
ATOM 598 C CA . LEU A 1 75 ? -22.957 -0.700 15.076 1.00 88.75 75 LEU A CA 1
ATOM 599 C C . LEU A 1 75 ? -24.159 -1.596 14.739 1.00 88.75 75 LEU A C 1
ATOM 601 O O . LEU A 1 75 ? -25.292 -1.261 15.088 1.00 88.75 75 LEU A O 1
ATOM 605 N N . HIS A 1 76 ? -23.909 -2.741 14.099 1.00 88.75 76 HIS A N 1
ATOM 606 C CA . HIS A 1 76 ? -24.924 -3.735 13.759 1.00 88.75 76 HIS A CA 1
ATOM 607 C C . HIS A 1 76 ? -25.573 -4.336 15.013 1.00 88.75 76 HIS A C 1
ATOM 609 O O . HIS A 1 76 ? -26.802 -4.429 15.109 1.00 88.75 76 HIS A O 1
ATOM 615 N N . ASN A 1 77 ? -24.755 -4.718 15.995 1.00 87.19 77 ASN A N 1
ATOM 616 C CA . ASN A 1 77 ? -25.232 -5.301 17.245 1.00 87.19 77 ASN A CA 1
ATOM 617 C C . ASN A 1 77 ? -25.914 -4.256 18.133 1.00 87.19 77 ASN A C 1
ATOM 619 O O . ASN A 1 77 ? -26.859 -4.588 18.839 1.00 87.19 77 ASN A O 1
ATOM 623 N N . GLY A 1 78 ? -25.482 -2.995 18.058 1.00 86.56 78 GLY A N 1
ATOM 624 C CA . GLY A 1 78 ? -26.027 -1.912 18.872 1.00 86.56 78 GLY A CA 1
ATOM 625 C C . GLY A 1 78 ? -25.639 -2.009 20.348 1.00 86.56 78 GLY A C 1
ATOM 626 O O . GLY A 1 78 ? -26.310 -1.405 21.172 1.00 86.56 78 GLY A O 1
ATOM 627 N N . THR A 1 79 ? -24.594 -2.772 20.674 1.00 86.62 79 THR A N 1
ATOM 628 C CA . THR A 1 79 ? -24.020 -2.917 22.019 1.00 86.62 79 THR A CA 1
ATOM 629 C C . THR A 1 79 ? -22.532 -3.262 21.901 1.00 86.62 79 THR A C 1
ATOM 631 O O . THR A 1 79 ? -22.093 -3.819 20.888 1.00 86.62 79 THR A O 1
ATOM 634 N N . LYS A 1 80 ? -21.748 -2.928 22.932 1.00 87.31 80 LYS A N 1
ATOM 635 C CA . LYS A 1 80 ? -20.330 -3.308 23.051 1.00 87.31 80 LYS A CA 1
ATOM 636 C C . LYS A 1 80 ? -20.110 -4.626 23.800 1.00 87.31 80 LYS A C 1
ATOM 638 O O . LYS A 1 80 ? -19.003 -5.148 23.749 1.00 87.31 80 LYS A O 1
ATOM 643 N N . TYR A 1 81 ? -21.127 -5.132 24.501 1.00 84.50 81 TYR A N 1
ATOM 644 C CA . TYR A 1 81 ? -20.992 -6.279 25.408 1.00 84.50 81 TYR A CA 1
ATOM 645 C C . TYR A 1 81 ? -21.071 -7.631 24.692 1.00 84.50 81 TYR A C 1
ATOM 647 O O . TYR A 1 81 ? -20.690 -8.657 25.247 1.00 84.50 81 TYR A O 1
ATOM 655 N N . ARG A 1 82 ? -21.511 -7.646 23.429 1.00 86.44 82 ARG A N 1
ATOM 656 C CA . ARG A 1 82 ? -21.489 -8.859 22.613 1.00 86.44 82 ARG A CA 1
ATOM 657 C C . ARG A 1 82 ? -20.059 -9.163 22.164 1.00 86.44 82 ARG A C 1
ATOM 659 O O . ARG A 1 82 ? -19.438 -8.349 21.480 1.00 86.44 82 ARG A O 1
ATOM 666 N N . ARG A 1 83 ? -19.569 -10.354 22.519 1.00 88.31 83 ARG A N 1
ATOM 667 C CA . ARG A 1 83 ? -18.250 -10.861 22.118 1.00 88.31 83 ARG A CA 1
ATOM 668 C C . ARG A 1 83 ? -18.119 -10.901 20.590 1.00 88.31 83 ARG A C 1
ATOM 670 O O . ARG A 1 83 ? -19.074 -11.233 19.883 1.00 88.31 83 ARG A O 1
ATOM 677 N N . PHE A 1 84 ? -16.935 -10.553 20.088 1.00 90.94 84 PHE A N 1
ATOM 678 C CA . PHE A 1 84 ? -16.612 -10.694 18.670 1.00 90.94 84 PHE A CA 1
ATOM 679 C C . PHE A 1 84 ? -16.528 -12.176 18.275 1.00 90.94 84 PHE A C 1
ATOM 681 O O . PHE A 1 84 ? -16.149 -13.000 19.106 1.00 90.94 84 PHE A O 1
ATOM 688 N N . PRO A 1 85 ? -16.841 -12.528 17.017 1.00 92.00 85 PRO A N 1
ATOM 689 C CA . PRO A 1 85 ? -16.540 -13.857 16.497 1.00 92.00 85 PRO A CA 1
ATOM 690 C C . PRO A 1 85 ? -15.057 -14.200 16.691 1.00 92.00 85 PRO A C 1
ATOM 692 O O . PRO A 1 85 ? -14.201 -13.332 16.496 1.00 92.00 85 PRO A O 1
ATOM 695 N N . ASP A 1 86 ? -14.743 -15.455 17.016 1.00 90.50 86 ASP A N 1
ATOM 696 C CA . ASP A 1 86 ? -13.376 -15.854 17.388 1.00 90.50 86 ASP A CA 1
ATOM 697 C C . ASP A 1 86 ? -12.338 -15.580 16.287 1.00 90.50 86 ASP A C 1
ATOM 699 O O . ASP A 1 86 ? -11.189 -15.257 16.584 1.00 90.50 86 ASP A O 1
ATOM 703 N N . TRP A 1 87 ? -12.727 -15.635 15.008 1.00 90.31 87 TRP A N 1
ATOM 704 C CA . TRP A 1 87 ? -11.835 -15.291 13.893 1.00 90.31 87 TRP A CA 1
ATOM 705 C C . TRP A 1 87 ? -11.416 -13.812 13.910 1.00 90.31 87 TRP A C 1
ATOM 707 O O . TRP A 1 87 ? -10.257 -13.493 13.638 1.00 90.31 87 TRP A O 1
ATOM 717 N N . LEU A 1 88 ? -12.336 -12.906 14.257 1.00 91.00 88 LEU A N 1
ATOM 718 C CA . LEU A 1 88 ? -12.076 -11.468 14.298 1.00 91.00 88 LEU A CA 1
ATOM 719 C C . LEU A 1 88 ? -11.260 -11.106 15.537 1.00 91.00 88 LEU A C 1
ATOM 721 O O . LEU A 1 88 ? -10.374 -10.260 15.452 1.00 91.00 88 LEU A O 1
ATOM 725 N N . ASP A 1 89 ? -11.529 -11.761 16.666 1.00 90.88 89 ASP A N 1
ATOM 726 C CA . ASP A 1 89 ? -10.752 -11.580 17.892 1.00 90.88 89 ASP A CA 1
ATOM 727 C C . ASP A 1 89 ? -9.290 -12.019 17.700 1.00 90.88 89 ASP A C 1
ATOM 729 O O . ASP A 1 89 ? -8.367 -11.232 17.925 1.00 90.88 89 ASP A O 1
ATOM 733 N N . ARG A 1 90 ? -9.065 -13.216 17.136 1.00 89.31 90 ARG A N 1
ATOM 734 C CA . ARG A 1 90 ? -7.716 -13.689 16.766 1.00 89.31 90 ARG A CA 1
ATOM 735 C C . ARG A 1 90 ? -7.005 -12.717 15.821 1.00 89.31 90 ARG A C 1
ATOM 737 O O . ARG A 1 90 ? -5.823 -12.425 16.002 1.00 89.31 90 ARG A O 1
ATOM 744 N N . TRP A 1 91 ? -7.716 -12.172 14.833 1.00 92.62 91 TRP A N 1
ATOM 745 C CA . TRP A 1 91 ? -7.143 -11.195 13.905 1.00 92.62 91 TRP A CA 1
ATOM 746 C C . TRP A 1 91 ? -6.795 -9.865 14.593 1.00 92.62 91 TRP A C 1
ATOM 748 O O . TRP A 1 91 ? -5.707 -9.325 14.382 1.00 92.62 91 TRP A O 1
ATOM 758 N N . LEU A 1 92 ? -7.662 -9.353 15.472 1.00 90.81 92 LEU A N 1
ATOM 759 C CA . LEU A 1 92 ? -7.412 -8.132 16.246 1.00 90.81 92 LEU A CA 1
ATOM 760 C C . LEU A 1 92 ? -6.168 -8.241 17.139 1.00 90.81 92 LEU A C 1
ATOM 762 O O . LEU A 1 92 ? -5.465 -7.236 17.308 1.00 90.81 92 LEU A O 1
ATOM 766 N N . GLN A 1 93 ? -5.889 -9.433 17.670 1.00 89.62 93 GLN A N 1
ATOM 767 C CA . GLN A 1 93 ? -4.712 -9.729 18.494 1.00 89.62 93 GLN A CA 1
ATOM 768 C C . GLN A 1 93 ? -3.412 -9.784 17.674 1.00 89.62 93 GLN A C 1
ATOM 770 O O . GLN A 1 93 ? -2.356 -9.402 18.176 1.00 89.62 93 GLN A O 1
ATOM 775 N N . CYS A 1 94 ? -3.486 -10.170 16.396 1.00 90.69 94 CYS A N 1
ATOM 776 C CA . CYS A 1 94 ? -2.323 -10.288 15.506 1.00 90.69 94 CYS A CA 1
ATOM 777 C C . CYS A 1 94 ? -1.932 -8.977 14.789 1.00 90.69 94 CYS A C 1
ATOM 779 O O . CYS A 1 94 ? -0.999 -8.959 13.983 1.00 90.69 94 CYS A O 1
ATOM 781 N N . ARG A 1 95 ? -2.634 -7.862 15.042 1.00 92.00 95 ARG A N 1
ATOM 782 C CA . ARG A 1 95 ? -2.401 -6.579 14.343 1.00 92.00 95 ARG A CA 1
ATOM 783 C C . ARG A 1 95 ? -0.976 -6.056 14.493 1.00 92.00 95 ARG A C 1
ATOM 785 O O . ARG A 1 95 ? -0.410 -5.546 13.530 1.00 92.00 95 ARG A O 1
ATOM 792 N N . LYS A 1 96 ? -0.384 -6.210 15.680 1.00 90.31 96 LYS A N 1
ATOM 793 C CA . LYS A 1 96 ? 0.997 -5.786 15.945 1.00 90.31 96 LYS A CA 1
ATOM 794 C C . LYS A 1 96 ? 1.973 -6.495 15.004 1.00 90.31 96 LYS A C 1
ATOM 796 O O . LYS A 1 96 ? 2.824 -5.860 14.397 1.00 90.31 96 LYS A O 1
ATOM 801 N N . GLN A 1 97 ? 1.814 -7.803 14.853 1.00 92.94 97 GLN A N 1
ATOM 802 C CA . GLN A 1 97 ? 2.650 -8.650 14.014 1.00 92.94 97 GLN A CA 1
ATOM 803 C C . GLN A 1 97 ? 2.458 -8.303 12.534 1.00 92.94 97 GLN A C 1
ATOM 805 O O . GLN A 1 97 ? 3.445 -8.134 11.827 1.00 92.94 97 GLN A O 1
ATOM 810 N N . LEU A 1 98 ? 1.213 -8.104 12.082 1.00 93.00 98 LEU A N 1
ATOM 811 C CA . LEU A 1 98 ? 0.929 -7.653 10.712 1.00 93.00 98 LEU A CA 1
ATOM 812 C C . LEU A 1 98 ? 1.607 -6.310 10.398 1.00 93.00 98 LEU A C 1
ATOM 814 O O . LEU A 1 98 ? 2.235 -6.170 9.352 1.00 93.00 98 LEU A O 1
ATOM 818 N N . GLY A 1 99 ? 1.525 -5.343 11.319 1.00 92.81 99 GLY A N 1
ATOM 819 C CA . GLY A 1 99 ? 2.177 -4.038 11.175 1.00 92.81 99 GLY A CA 1
ATOM 820 C C . GLY A 1 99 ? 3.707 -4.120 11.138 1.00 92.81 99 GLY A C 1
ATOM 821 O O . GLY A 1 99 ? 4.333 -3.451 10.319 1.00 92.81 99 GLY A O 1
ATOM 822 N N . LEU A 1 100 ? 4.317 -4.972 11.970 1.00 92.38 100 LEU A N 1
ATOM 823 C CA . LEU A 1 100 ? 5.771 -5.186 11.973 1.00 92.38 100 LEU A CA 1
ATOM 824 C C . LEU A 1 100 ? 6.264 -5.856 10.687 1.00 92.38 100 LEU A C 1
ATOM 826 O O . LEU A 1 100 ? 7.299 -5.464 10.150 1.00 92.38 100 LEU A O 1
ATOM 830 N N . VAL A 1 101 ? 5.519 -6.829 10.158 1.00 94.31 101 VAL A N 1
ATOM 831 C CA . VAL A 1 101 ? 5.859 -7.443 8.868 1.00 94.31 101 VAL A CA 1
ATOM 832 C C . VAL A 1 101 ? 5.706 -6.429 7.734 1.00 94.31 101 VAL A C 1
ATOM 834 O O . VAL A 1 101 ? 6.602 -6.315 6.900 1.00 94.31 101 VAL A O 1
ATOM 837 N N . ALA A 1 102 ? 4.633 -5.630 7.733 1.00 94.44 102 ALA A N 1
ATOM 838 C CA . ALA A 1 102 ? 4.474 -4.546 6.767 1.00 94.44 102 ALA A CA 1
ATOM 839 C C . ALA A 1 102 ? 5.680 -3.592 6.789 1.00 94.44 102 ALA A C 1
ATOM 841 O O . ALA A 1 102 ? 6.181 -3.216 5.728 1.00 94.44 102 ALA A O 1
ATOM 842 N N . LEU A 1 103 ? 6.183 -3.247 7.981 1.00 93.06 103 LEU A N 1
ATOM 843 C CA . LEU A 1 103 ? 7.382 -2.423 8.149 1.00 93.06 103 LEU A CA 1
ATOM 844 C C . LEU A 1 103 ? 8.629 -3.086 7.562 1.00 93.06 103 LEU A C 1
ATOM 846 O O . LEU A 1 103 ? 9.357 -2.428 6.824 1.00 93.06 103 LEU A O 1
ATOM 850 N N . ALA A 1 104 ? 8.860 -4.371 7.830 1.00 93.56 104 ALA A N 1
ATOM 851 C CA . ALA A 1 104 ? 10.014 -5.088 7.291 1.00 93.56 104 ALA A CA 1
ATOM 852 C C . ALA A 1 104 ? 10.042 -5.064 5.751 1.00 93.56 104 ALA A C 1
ATOM 854 O O . ALA A 1 104 ? 11.058 -4.710 5.152 1.00 93.56 104 ALA A O 1
ATOM 855 N N . PHE A 1 105 ? 8.910 -5.352 5.102 1.00 94.19 105 PHE A N 1
ATOM 856 C CA . PHE A 1 105 ? 8.796 -5.278 3.641 1.00 94.19 105 PHE A CA 1
ATOM 857 C C . PHE A 1 105 ? 8.921 -3.843 3.108 1.00 94.19 105 PHE A C 1
ATOM 859 O O . PHE A 1 105 ? 9.527 -3.630 2.058 1.00 94.19 105 PHE A O 1
ATOM 866 N N . GLY A 1 106 ? 8.410 -2.850 3.842 1.00 91.88 106 GLY A N 1
ATOM 867 C CA . GLY A 1 106 ? 8.581 -1.435 3.501 1.00 91.88 106 GLY A CA 1
ATOM 868 C C . GLY A 1 106 ? 10.051 -0.997 3.531 1.00 91.88 106 GLY A C 1
ATOM 869 O O . GLY A 1 106 ? 10.510 -0.302 2.624 1.00 91.88 106 GLY A O 1
ATOM 870 N N . LEU A 1 107 ? 10.821 -1.462 4.521 1.00 91.25 107 LEU A N 1
ATOM 871 C CA . LEU A 1 107 ? 12.264 -1.215 4.610 1.00 91.25 107 LEU A CA 1
ATOM 872 C C . LEU A 1 107 ? 13.038 -1.915 3.487 1.00 91.25 107 LEU A C 1
ATOM 874 O O . LEU A 1 107 ? 13.914 -1.301 2.879 1.00 91.25 107 LEU A O 1
ATOM 878 N N . LEU A 1 108 ? 12.689 -3.162 3.159 1.00 92.44 108 LEU A N 1
ATOM 879 C CA . LEU A 1 108 ? 13.281 -3.868 2.017 1.00 92.44 108 LEU A CA 1
ATOM 880 C C . LEU A 1 108 ? 13.017 -3.130 0.699 1.00 92.44 108 LEU A C 1
ATOM 882 O O . LEU A 1 108 ? 13.943 -2.928 -0.085 1.00 92.44 108 LEU A O 1
ATOM 886 N N . HIS A 1 109 ? 11.787 -2.661 0.474 1.00 92.31 109 HIS A N 1
ATOM 887 C CA . HIS A 1 109 ? 11.448 -1.839 -0.689 1.00 92.31 109 HIS A CA 1
ATOM 888 C C . HIS A 1 109 ? 12.295 -0.557 -0.766 1.00 92.31 109 HIS A C 1
ATOM 890 O O . HIS A 1 109 ? 12.798 -0.208 -1.839 1.00 92.31 109 HIS A O 1
ATOM 896 N N . MET A 1 110 ? 12.496 0.122 0.367 1.00 88.75 110 MET A N 1
ATOM 897 C CA . MET A 1 110 ? 13.342 1.314 0.441 1.00 88.75 110 MET A CA 1
ATOM 898 C C . MET A 1 110 ? 14.784 0.993 0.024 1.00 88.75 110 MET A C 1
ATOM 900 O O . MET A 1 110 ? 15.316 1.642 -0.875 1.00 88.75 110 MET A O 1
ATOM 904 N N . ILE A 1 111 ? 15.393 -0.043 0.609 1.00 90.00 111 ILE A N 1
ATOM 905 C CA . ILE A 1 111 ? 16.770 -0.462 0.300 1.00 90.00 111 ILE A CA 1
ATOM 906 C C . ILE A 1 111 ? 16.912 -0.811 -1.190 1.00 90.00 111 ILE A C 1
ATOM 908 O O . ILE A 1 111 ? 17.808 -0.311 -1.872 1.00 90.00 111 ILE A O 1
ATOM 912 N N . PHE A 1 112 ? 15.995 -1.615 -1.732 1.00 89.00 112 PHE A N 1
ATOM 913 C CA . PHE A 1 112 ? 16.045 -2.042 -3.133 1.00 89.00 112 PHE A CA 1
ATOM 914 C C . PHE A 1 112 ? 15.833 -0.878 -4.109 1.00 89.00 112 PHE A C 1
ATOM 916 O O . PHE A 1 112 ? 16.403 -0.864 -5.206 1.00 89.00 112 PHE A O 1
ATOM 923 N N . THR A 1 113 ? 15.041 0.118 -3.718 1.00 88.31 113 THR A N 1
ATOM 924 C CA . THR A 1 113 ? 14.836 1.334 -4.509 1.00 88.31 113 THR A CA 1
ATOM 925 C C . THR A 1 113 ? 16.068 2.239 -4.483 1.00 88.31 113 THR A C 1
ATOM 927 O O . THR A 1 113 ? 16.434 2.762 -5.536 1.00 88.31 113 THR A O 1
ATOM 930 N N . LEU A 1 114 ? 16.761 2.356 -3.345 1.00 87.69 114 LEU A N 1
ATOM 931 C CA . LEU A 1 114 ? 18.001 3.135 -3.216 1.00 87.69 114 LEU A CA 1
ATOM 932 C C . LEU A 1 114 ? 19.168 2.551 -4.022 1.00 87.69 114 LEU A C 1
ATOM 934 O O . LEU A 1 114 ? 19.981 3.303 -4.550 1.00 87.69 114 LEU A O 1
ATOM 938 N N . ILE A 1 115 ? 19.233 1.225 -4.172 1.00 89.94 115 ILE A N 1
ATOM 939 C CA . ILE A 1 115 ? 20.290 0.550 -4.948 1.00 89.94 115 ILE A CA 1
ATOM 940 C C . ILE A 1 115 ? 20.032 0.635 -6.465 1.00 89.94 115 ILE A C 1
ATOM 942 O O . ILE A 1 115 ? 20.943 0.457 -7.274 1.00 89.94 115 ILE A O 1
ATOM 946 N N . LYS A 1 116 ? 18.800 0.954 -6.893 1.00 87.12 116 LYS A N 1
ATOM 947 C CA . LYS A 1 116 ? 18.401 1.014 -8.310 1.00 87.12 116 LYS A CA 1
ATOM 948 C C . LYS A 1 116 ? 19.373 1.761 -9.247 1.00 87.12 116 LYS A C 1
ATOM 950 O O . LYS A 1 116 ? 19.668 1.178 -10.291 1.00 87.12 116 LYS A O 1
ATOM 955 N N . PRO A 1 117 ? 19.864 2.983 -8.945 1.00 86.94 117 PRO A N 1
ATOM 956 C CA . PRO A 1 117 ? 20.763 3.715 -9.842 1.00 86.94 117 PRO A CA 1
ATOM 957 C C . PRO A 1 117 ? 22.130 3.047 -10.051 1.00 86.94 117 PRO A C 1
ATOM 959 O O . PRO A 1 117 ? 22.737 3.264 -11.093 1.00 86.94 117 PRO A O 1
ATOM 962 N N . ILE A 1 118 ? 22.591 2.219 -9.108 1.00 89.75 118 ILE A N 1
ATOM 963 C CA . ILE A 1 118 ? 23.898 1.535 -9.157 1.00 89.75 118 ILE A CA 1
ATOM 964 C C . ILE A 1 118 ? 23.825 0.262 -10.023 1.00 89.75 118 ILE A C 1
ATOM 966 O O . ILE A 1 118 ? 24.834 -0.312 -10.421 1.00 89.75 118 ILE A O 1
ATOM 970 N N . ARG A 1 119 ? 22.616 -0.213 -10.347 1.00 89.69 119 ARG A N 1
ATOM 971 C CA . ARG A 1 119 ? 22.432 -1.459 -11.097 1.00 89.69 119 ARG A CA 1
ATOM 972 C C . ARG A 1 119 ? 22.887 -1.308 -12.544 1.00 89.69 119 ARG A C 1
ATOM 974 O O . ARG A 1 119 ? 22.382 -0.442 -13.260 1.00 89.69 119 ARG A O 1
ATOM 981 N N . TYR A 1 120 ? 23.679 -2.273 -13.012 1.00 90.19 120 TYR A N 1
ATOM 982 C CA . TYR A 1 120 ? 24.131 -2.361 -14.404 1.00 90.19 120 TYR A CA 1
ATOM 983 C C . TYR A 1 120 ? 22.989 -2.179 -15.413 1.00 90.19 120 TYR A C 1
ATOM 985 O O . TYR A 1 120 ? 23.082 -1.342 -16.300 1.00 90.19 120 TYR A O 1
ATOM 993 N N . SER A 1 121 ? 21.858 -2.874 -15.233 1.00 87.12 121 SER A N 1
ATOM 994 C CA . SER A 1 121 ? 20.708 -2.766 -16.145 1.00 87.12 121 SER A CA 1
ATOM 995 C C . SER A 1 121 ? 20.148 -1.343 -16.261 1.00 87.12 121 SER A C 1
ATOM 997 O O . SER A 1 121 ? 19.630 -0.962 -17.308 1.00 87.12 121 SER A O 1
ATOM 999 N N . PHE A 1 122 ? 20.201 -0.565 -15.174 1.00 87.94 122 PHE A N 1
ATOM 1000 C CA . PHE A 1 122 ? 19.736 0.820 -15.169 1.00 87.94 122 PHE A CA 1
ATOM 1001 C C . PHE A 1 122 ? 20.753 1.738 -15.849 1.00 87.94 122 PHE A C 1
ATOM 1003 O O . PHE A 1 122 ? 20.363 2.523 -16.711 1.00 87.94 122 PHE A O 1
ATOM 1010 N N . MET A 1 123 ? 22.038 1.596 -15.511 1.00 91.56 123 MET A N 1
ATOM 1011 C CA . MET A 1 123 ? 23.130 2.345 -16.143 1.00 91.56 123 MET A CA 1
ATOM 1012 C C . MET A 1 123 ? 23.163 2.090 -17.653 1.00 91.56 123 MET A C 1
ATOM 1014 O O . MET A 1 123 ? 23.050 3.027 -18.433 1.00 91.56 123 MET A O 1
ATOM 1018 N N . TYR A 1 124 ? 23.152 0.821 -18.062 1.00 92.38 124 TYR A N 1
ATOM 1019 C CA . TYR A 1 124 ? 23.106 0.415 -19.463 1.00 92.38 124 TYR A CA 1
ATOM 1020 C C . TYR A 1 124 ? 21.896 1.005 -20.200 1.00 92.38 124 TYR A C 1
ATOM 1022 O O . TYR A 1 124 ? 22.040 1.575 -21.280 1.00 92.38 124 TYR A O 1
ATOM 1030 N N . SER A 1 125 ? 20.692 0.936 -19.616 1.00 89.62 125 SER A N 1
ATOM 1031 C CA . SER A 1 125 ? 19.486 1.514 -20.230 1.00 89.62 125 SER A CA 1
ATOM 1032 C C . SER A 1 125 ? 19.539 3.041 -20.337 1.00 89.62 125 SER A C 1
ATOM 1034 O O . SER A 1 125 ? 18.966 3.601 -21.272 1.00 89.62 125 SER A O 1
ATOM 1036 N N . ARG A 1 126 ? 20.178 3.722 -19.381 1.00 90.69 126 ARG A N 1
ATOM 1037 C CA . ARG A 1 126 ? 20.382 5.174 -19.421 1.00 90.69 126 ARG A CA 1
ATOM 1038 C C . ARG A 1 126 ? 21.358 5.536 -20.535 1.00 90.69 126 ARG A C 1
ATOM 1040 O O . ARG A 1 126 ? 21.036 6.382 -21.364 1.00 90.69 126 ARG A O 1
ATOM 1047 N N . ASP A 1 127 ? 22.506 4.872 -20.572 1.00 92.62 127 ASP A N 1
ATOM 1048 C CA . ASP A 1 127 ? 23.599 5.194 -21.486 1.00 92.62 127 ASP A CA 1
ATOM 1049 C C . ASP A 1 127 ? 23.204 4.877 -22.940 1.00 92.62 127 ASP A C 1
ATOM 1051 O O . ASP A 1 127 ? 23.347 5.722 -23.821 1.00 92.62 127 ASP A O 1
ATOM 1055 N N . THR A 1 128 ? 22.563 3.728 -23.190 1.00 93.69 128 THR A N 1
ATOM 1056 C CA . THR A 1 128 ? 21.973 3.411 -24.509 1.00 93.69 128 THR A CA 1
ATOM 1057 C C . THR A 1 128 ? 20.881 4.401 -24.923 1.00 93.69 128 THR A C 1
ATOM 1059 O O . THR A 1 128 ? 20.772 4.738 -26.102 1.00 93.69 128 THR A O 1
ATOM 1062 N N . GLY A 1 129 ? 20.098 4.920 -23.972 1.00 91.88 129 GLY A N 1
ATOM 1063 C CA . GLY A 1 129 ? 19.103 5.966 -24.221 1.00 91.88 129 GLY A CA 1
ATOM 1064 C C . GLY A 1 129 ? 19.711 7.313 -24.629 1.00 91.88 129 GLY A C 1
ATOM 1065 O O . GLY A 1 129 ? 19.101 8.043 -25.415 1.00 91.88 129 GLY A O 1
ATOM 1066 N N . VAL A 1 130 ? 20.906 7.638 -24.129 1.00 92.94 130 VAL A N 1
ATOM 1067 C CA . VAL A 1 130 ? 21.683 8.817 -24.546 1.00 92.94 130 VAL A CA 1
ATOM 1068 C C . VAL A 1 130 ? 22.304 8.583 -25.924 1.00 92.94 130 VAL A C 1
ATOM 1070 O O . VAL A 1 130 ? 22.113 9.402 -26.819 1.00 92.94 130 VAL A O 1
ATOM 1073 N N . ILE A 1 131 ? 22.958 7.436 -26.138 1.00 94.00 131 ILE A N 1
ATOM 1074 C CA . ILE A 1 131 ? 23.567 7.071 -27.430 1.00 94.00 131 ILE A CA 1
ATOM 1075 C C . ILE A 1 131 ? 22.523 7.082 -28.554 1.00 94.00 131 ILE A C 1
ATOM 1077 O O . ILE A 1 131 ? 22.793 7.579 -29.644 1.00 94.00 131 ILE A O 1
ATOM 1081 N N . LYS A 1 132 ? 21.309 6.583 -28.290 1.00 94.69 132 LYS A N 1
ATOM 1082 C CA . LYS A 1 132 ? 20.209 6.600 -29.262 1.00 94.69 132 LYS A CA 1
ATOM 1083 C C . LYS A 1 132 ? 19.810 8.024 -29.668 1.00 94.69 132 LYS A C 1
ATOM 1085 O O . LYS A 1 132 ? 19.660 8.281 -30.855 1.00 94.69 132 LYS A O 1
ATOM 1090 N N . GLN A 1 133 ? 19.686 8.942 -28.707 1.00 93.75 133 GLN A N 1
ATOM 1091 C CA . GLN A 1 133 ? 19.373 10.353 -28.980 1.00 93.75 133 GLN A CA 1
ATOM 1092 C C . GLN A 1 133 ? 20.451 11.025 -29.836 1.00 93.75 133 GLN A C 1
ATOM 1094 O O . GLN A 1 133 ? 20.124 11.746 -30.774 1.00 93.75 133 GLN A O 1
ATOM 1099 N N . ILE A 1 134 ? 21.725 10.725 -29.560 1.00 94.88 134 ILE A N 1
ATOM 1100 C CA . ILE A 1 134 ? 22.855 11.209 -30.363 1.00 94.88 134 ILE A CA 1
ATOM 1101 C C . ILE A 1 134 ? 22.776 10.649 -31.789 1.00 94.88 134 ILE A C 1
ATOM 1103 O O . ILE A 1 134 ? 22.877 11.406 -32.748 1.00 94.88 134 ILE A O 1
ATOM 1107 N N . LYS A 1 135 ? 22.547 9.337 -31.941 1.00 96.19 135 LYS A N 1
ATOM 1108 C CA . LYS A 1 135 ? 22.455 8.671 -33.251 1.00 96.19 135 LYS A CA 1
ATOM 1109 C C . LYS A 1 135 ? 21.302 9.201 -34.107 1.00 96.19 135 LYS A C 1
ATOM 1111 O O . LYS A 1 135 ? 21.443 9.306 -35.318 1.00 96.19 135 LYS A O 1
ATOM 1116 N N . GLU A 1 136 ? 20.166 9.501 -33.486 1.00 96.25 136 GLU A N 1
ATOM 1117 C CA . GLU A 1 136 ? 18.978 10.031 -34.166 1.00 96.25 136 GLU A CA 1
ATOM 1118 C C . GLU A 1 136 ? 19.043 11.558 -34.360 1.00 96.25 136 GLU A C 1
ATOM 1120 O O . GLU A 1 136 ? 18.177 12.114 -35.026 1.00 96.25 136 GLU A O 1
ATOM 1125 N N . ASN A 1 137 ? 20.065 12.232 -33.811 1.00 95.06 137 ASN A N 1
ATOM 1126 C CA . ASN A 1 137 ? 20.196 13.691 -33.764 1.00 95.06 137 ASN A CA 1
ATOM 1127 C C . ASN A 1 137 ? 18.948 14.389 -33.181 1.00 95.06 137 ASN A C 1
ATOM 1129 O O . ASN A 1 137 ? 18.492 15.420 -33.675 1.00 95.06 137 ASN A O 1
ATOM 1133 N N . VAL A 1 138 ? 18.372 13.798 -32.127 1.00 94.31 138 VAL A N 1
ATOM 1134 C CA . VAL A 1 138 ? 17.167 14.296 -31.448 1.00 94.31 138 VAL A CA 1
ATOM 1135 C C . VAL A 1 138 ? 17.471 14.562 -29.980 1.00 94.31 138 VAL A C 1
ATOM 1137 O O . VAL A 1 138 ? 17.899 13.671 -29.247 1.00 94.31 138 VAL A O 1
ATOM 1140 N N . THR A 1 139 ? 17.151 15.765 -29.511 1.00 90.00 139 THR A N 1
ATOM 1141 C CA . THR A 1 139 ? 17.151 16.127 -28.091 1.00 90.00 139 THR A CA 1
ATOM 1142 C C . THR A 1 139 ? 15.741 16.037 -27.521 1.00 90.00 139 THR A C 1
ATOM 1144 O O . THR A 1 139 ? 14.827 16.742 -27.948 1.00 90.00 139 THR A O 1
ATOM 1147 N N . LYS A 1 140 ? 15.539 15.169 -26.522 1.00 87.19 140 LYS A N 1
ATOM 1148 C CA . LYS A 1 140 ? 14.256 15.120 -25.812 1.00 87.19 140 LYS A CA 1
ATOM 1149 C C . LYS A 1 140 ? 14.121 16.337 -24.887 1.00 87.19 140 LYS A C 1
ATOM 1151 O O . LYS A 1 140 ? 14.977 16.507 -24.016 1.00 87.19 140 LYS A O 1
ATOM 1156 N N . PRO A 1 141 ? 13.063 17.158 -25.025 1.00 90.81 141 PRO A N 1
ATOM 1157 C CA . PRO A 1 141 ? 12.839 18.278 -24.122 1.00 90.81 141 PRO A CA 1
ATOM 1158 C C . PRO A 1 141 ? 12.539 17.780 -22.704 1.00 90.81 141 PRO A C 1
ATOM 1160 O O . PRO A 1 141 ? 12.057 16.662 -22.503 1.00 90.81 141 PRO A O 1
ATOM 1163 N N . PHE A 1 142 ? 12.819 18.624 -21.712 1.00 88.94 142 PHE A N 1
ATOM 1164 C CA . PHE A 1 142 ? 12.517 18.320 -20.319 1.00 88.94 142 PHE A CA 1
ATOM 1165 C C . PHE A 1 142 ? 11.001 18.253 -20.100 1.00 88.94 142 PHE A C 1
ATOM 1167 O O . PHE A 1 142 ? 10.289 19.245 -20.256 1.00 88.94 142 PHE A O 1
ATOM 1174 N N . ASP A 1 143 ? 10.510 17.076 -19.719 1.00 88.62 143 ASP A N 1
ATOM 1175 C CA . ASP A 1 143 ? 9.101 16.876 -19.404 1.00 88.62 143 ASP A CA 1
ATOM 1176 C C . ASP A 1 143 ? 8.811 17.344 -17.969 1.00 88.62 143 ASP A C 1
ATOM 1178 O O . ASP A 1 143 ? 9.069 16.641 -16.985 1.00 88.62 143 ASP A O 1
ATOM 1182 N N . ASN A 1 144 ? 8.249 18.550 -17.859 1.00 89.06 144 ASN A N 1
ATOM 1183 C CA . ASN A 1 144 ? 7.820 19.127 -16.587 1.00 89.06 144 ASN A CA 1
ATOM 1184 C C . ASN A 1 144 ? 6.794 18.243 -15.863 1.00 89.06 144 ASN A C 1
ATOM 1186 O O . ASN A 1 144 ? 6.827 18.153 -14.636 1.00 89.06 144 ASN A O 1
ATOM 1190 N N . THR A 1 145 ? 5.891 17.574 -16.582 1.00 87.06 145 THR A N 1
ATOM 1191 C CA . THR A 1 145 ? 4.864 16.714 -15.981 1.00 87.06 145 THR A CA 1
ATOM 1192 C C . THR A 1 145 ? 5.492 15.474 -15.347 1.00 87.06 145 THR A C 1
ATOM 1194 O O . THR A 1 145 ? 5.171 15.126 -14.208 1.00 87.06 145 THR A O 1
ATOM 1197 N N . GLU A 1 146 ? 6.434 14.833 -16.039 1.00 81.81 146 GLU A N 1
ATOM 1198 C CA . GLU A 1 146 ? 7.198 13.700 -15.502 1.00 81.81 146 GLU A CA 1
ATOM 1199 C C . GLU A 1 146 ? 8.057 14.125 -14.299 1.00 81.81 146 GLU A C 1
ATOM 1201 O O . GLU A 1 146 ? 8.125 13.411 -13.291 1.00 81.81 146 GLU A O 1
ATOM 1206 N N . ALA A 1 147 ? 8.660 15.315 -14.366 1.00 84.50 147 ALA A N 1
ATOM 1207 C CA . ALA A 1 147 ? 9.446 15.881 -13.279 1.00 84.50 147 ALA A CA 1
ATOM 1208 C C . ALA A 1 147 ? 8.601 16.140 -12.030 1.00 84.50 147 ALA A C 1
ATOM 1210 O O . ALA A 1 147 ? 8.998 15.716 -10.944 1.00 84.50 147 ALA A O 1
ATOM 1211 N N . TRP A 1 148 ? 7.426 16.762 -12.172 1.00 83.38 148 TRP A N 1
ATOM 1212 C CA . TRP A 1 148 ? 6.477 16.935 -11.073 1.00 83.38 148 TRP A CA 1
ATOM 1213 C C . TRP A 1 148 ? 6.098 15.591 -10.470 1.00 83.38 148 TRP A C 1
ATOM 1215 O O . TRP A 1 148 ? 6.208 15.421 -9.257 1.00 83.38 148 TRP A O 1
ATOM 1225 N N . ARG A 1 149 ? 5.755 14.596 -11.296 1.00 79.38 149 ARG A N 1
ATOM 1226 C CA . ARG A 1 149 ? 5.394 13.259 -10.809 1.00 79.38 149 ARG A CA 1
ATOM 1227 C C . ARG A 1 149 ? 6.510 12.625 -9.978 1.00 79.38 149 ARG A C 1
ATOM 1229 O O . ARG A 1 149 ? 6.233 12.086 -8.914 1.00 79.38 149 ARG A O 1
ATOM 1236 N N . ILE A 1 150 ? 7.762 12.696 -10.437 1.00 74.06 150 ILE A N 1
ATOM 1237 C CA . ILE A 1 150 ? 8.910 12.072 -9.757 1.00 74.06 150 ILE A CA 1
ATOM 1238 C C . ILE A 1 150 ? 9.370 12.873 -8.528 1.00 74.06 150 ILE A C 1
ATOM 1240 O O . ILE A 1 150 ? 9.861 12.291 -7.559 1.00 74.06 150 ILE A O 1
ATOM 1244 N N . LYS A 1 151 ? 9.234 14.201 -8.559 1.00 71.19 151 LYS A N 1
ATOM 1245 C CA . LYS A 1 151 ? 9.663 15.106 -7.481 1.00 71.19 151 LYS A CA 1
ATOM 1246 C C . LYS A 1 151 ? 8.574 15.373 -6.444 1.00 71.19 151 LYS A C 1
ATOM 1248 O O . LYS A 1 151 ? 8.878 15.947 -5.403 1.00 71.19 151 LYS A O 1
ATOM 1253 N N . THR A 1 152 ? 7.327 14.956 -6.687 1.00 74.06 152 THR A N 1
ATOM 1254 C CA . THR A 1 152 ? 6.248 15.098 -5.701 1.00 74.06 152 THR A CA 1
ATOM 1255 C C . THR A 1 152 ? 6.683 14.418 -4.394 1.00 74.06 152 THR A C 1
ATOM 1257 O O . THR A 1 152 ? 7.123 13.266 -4.451 1.00 74.06 152 THR A O 1
ATOM 1260 N N . PRO A 1 153 ? 6.526 15.054 -3.216 1.00 61.50 153 PRO A N 1
ATOM 1261 C CA . PRO A 1 153 ? 6.934 14.477 -1.929 1.00 61.50 153 PRO A CA 1
ATOM 1262 C C . PRO A 1 153 ? 6.359 13.077 -1.665 1.00 61.50 153 PRO A C 1
ATOM 1264 O O . PRO A 1 153 ? 7.010 12.239 -1.045 1.00 61.50 153 PRO A O 1
ATOM 1267 N N . LEU A 1 154 ? 5.162 12.807 -2.199 1.00 60.09 154 LEU A N 1
ATOM 1268 C CA . LEU A 1 154 ? 4.510 11.498 -2.156 1.00 60.09 154 LEU A CA 1
ATOM 1269 C C . LEU A 1 154 ? 5.244 10.432 -2.978 1.00 60.09 154 LEU A C 1
ATOM 1271 O O . LEU A 1 154 ? 5.326 9.297 -2.531 1.00 60.09 154 LEU A O 1
ATOM 1275 N N . PHE A 1 155 ? 5.789 10.767 -4.150 1.00 58.47 155 PHE A N 1
ATOM 1276 C CA . PHE A 1 155 ? 6.528 9.823 -4.997 1.00 58.47 155 PHE A CA 1
ATOM 1277 C C . PHE A 1 155 ? 7.990 9.690 -4.563 1.00 58.47 155 PHE A C 1
ATOM 1279 O O . PHE A 1 155 ? 8.514 8.582 -4.511 1.00 58.47 155 PHE A O 1
ATOM 1286 N N . HIS A 1 156 ? 8.642 10.809 -4.231 1.00 56.06 156 HIS A N 1
ATOM 1287 C CA . HIS A 1 156 ? 10.061 10.828 -3.873 1.00 56.06 156 HIS A CA 1
ATOM 1288 C C . HIS A 1 156 ? 10.339 10.280 -2.465 1.00 56.06 156 HIS A C 1
ATOM 1290 O O . HIS A 1 156 ? 11.492 10.017 -2.136 1.00 56.06 156 HIS A O 1
ATOM 1296 N N . GLY A 1 157 ? 9.307 10.111 -1.624 1.00 54.19 157 GLY A N 1
ATOM 1297 C CA . GLY A 1 157 ? 9.407 9.407 -0.341 1.00 54.19 157 GLY A CA 1
ATOM 1298 C C . GLY A 1 157 ? 10.442 9.983 0.633 1.00 54.19 157 GLY A C 1
ATOM 1299 O O . GLY A 1 157 ? 10.880 9.276 1.534 1.00 54.19 157 GLY A O 1
ATOM 1300 N N . HIS A 1 158 ? 10.854 11.243 0.463 1.00 52.34 158 HIS A N 1
ATOM 1301 C CA . HIS A 1 158 ? 12.117 11.734 1.022 1.00 52.34 158 HIS A CA 1
ATOM 1302 C C . HIS A 1 158 ? 12.071 12.179 2.495 1.00 52.34 158 HIS A C 1
ATOM 1304 O O . HIS A 1 158 ? 13.076 12.651 3.003 1.00 52.34 158 HIS A O 1
ATOM 1310 N N . SER A 1 159 ? 10.971 12.008 3.236 1.00 55.34 159 SER A N 1
ATOM 1311 C CA . SER A 1 159 ? 11.066 12.136 4.708 1.00 55.34 159 SER A CA 1
ATOM 1312 C C . SER A 1 159 ? 9.903 11.523 5.479 1.00 55.34 159 SER A C 1
ATOM 1314 O O . SER A 1 159 ? 10.125 10.812 6.452 1.00 55.34 159 SER A O 1
ATOM 1316 N N . GLY A 1 160 ? 8.658 11.758 5.059 1.00 69.19 160 GLY A N 1
ATOM 1317 C CA . GLY A 1 160 ? 7.501 11.446 5.906 1.00 69.19 160 GLY A CA 1
ATOM 1318 C C . GLY A 1 160 ? 7.174 9.956 6.041 1.00 69.19 160 GLY A C 1
ATOM 1319 O O . GLY A 1 160 ? 7.009 9.462 7.152 1.00 69.19 160 GLY A O 1
ATOM 1320 N N . ILE A 1 161 ? 7.066 9.225 4.926 1.00 80.62 161 ILE A N 1
ATOM 1321 C CA . ILE A 1 161 ? 6.544 7.845 4.940 1.00 80.62 161 ILE A CA 1
ATOM 1322 C C . ILE A 1 161 ? 7.465 6.885 5.710 1.00 80.62 161 ILE A C 1
ATOM 1324 O O . ILE A 1 161 ? 6.961 6.218 6.618 1.00 80.62 161 ILE A O 1
ATOM 1328 N N . PRO A 1 162 ? 8.786 6.819 5.431 1.00 79.38 162 PRO A N 1
ATOM 1329 C CA . PRO A 1 162 ? 9.680 5.934 6.175 1.00 79.38 162 PRO A CA 1
ATOM 1330 C C . PRO A 1 162 ? 9.759 6.319 7.653 1.00 79.38 162 PRO A C 1
ATOM 1332 O O . PRO A 1 162 ? 9.707 5.440 8.508 1.00 79.38 162 PRO A O 1
ATOM 1335 N N . ALA A 1 163 ? 9.806 7.619 7.969 1.00 83.19 163 ALA A N 1
ATOM 1336 C CA . ALA A 1 163 ? 9.838 8.096 9.350 1.00 83.19 163 ALA A CA 1
ATOM 1337 C C . ALA A 1 163 ? 8.571 7.704 10.124 1.00 83.19 163 ALA A C 1
ATOM 1339 O O . ALA A 1 163 ? 8.665 7.232 11.254 1.00 83.19 163 ALA A O 1
ATOM 1340 N N . LEU A 1 164 ? 7.390 7.827 9.511 1.00 85.19 164 LEU A N 1
ATOM 1341 C CA . LEU A 1 164 ? 6.131 7.400 10.122 1.00 85.19 164 LEU A CA 1
ATOM 1342 C C . LEU A 1 164 ? 6.072 5.878 10.309 1.00 85.19 164 LEU A C 1
ATOM 1344 O O . LEU A 1 164 ? 5.637 5.411 11.360 1.00 85.19 164 LEU A O 1
ATOM 1348 N N . PHE A 1 165 ? 6.532 5.095 9.330 1.00 84.44 165 PHE A N 1
ATOM 1349 C CA . PHE A 1 165 ? 6.620 3.635 9.445 1.00 84.44 165 PHE A CA 1
ATOM 1350 C C . PHE A 1 165 ? 7.568 3.211 10.575 1.00 84.44 165 PHE A C 1
ATOM 1352 O O . PHE A 1 165 ? 7.215 2.363 11.398 1.00 84.44 165 PHE A O 1
ATOM 1359 N N . LEU A 1 166 ? 8.745 3.835 10.655 1.00 87.19 166 LEU A N 1
ATOM 1360 C CA . LEU A 1 166 ? 9.722 3.597 11.717 1.00 87.19 166 LEU A CA 1
ATOM 1361 C C . LEU A 1 166 ? 9.172 4.000 13.086 1.00 87.19 166 LEU A C 1
ATOM 1363 O O . LEU A 1 166 ? 9.307 3.236 14.036 1.00 87.19 166 LEU A O 1
ATOM 1367 N N . LEU A 1 167 ? 8.481 5.137 13.189 1.00 88.31 167 LEU A N 1
ATOM 1368 C CA . LEU A 1 167 ? 7.831 5.580 14.425 1.00 88.31 167 LEU A CA 1
ATOM 1369 C C . LEU A 1 167 ? 6.784 4.566 14.918 1.00 88.31 167 LEU A C 1
ATOM 1371 O O . LEU A 1 167 ? 6.734 4.246 16.109 1.00 88.31 167 LEU A O 1
ATOM 1375 N N . LEU A 1 168 ? 5.972 4.011 14.011 1.00 87.69 168 LEU A N 1
ATOM 1376 C CA . LEU A 1 168 ? 5.021 2.938 14.334 1.00 87.69 168 LEU A CA 1
ATOM 1377 C C . LEU A 1 168 ? 5.736 1.657 14.797 1.00 87.69 168 LEU A C 1
ATOM 1379 O O . LEU A 1 168 ? 5.255 0.974 15.705 1.00 87.69 168 LEU A O 1
ATOM 1383 N N . GLY A 1 169 ? 6.894 1.345 14.210 1.00 88.06 169 GLY A N 1
ATOM 1384 C CA . GLY A 1 169 ? 7.749 0.232 14.625 1.00 88.06 169 GLY A CA 1
ATOM 1385 C C . GLY A 1 169 ? 8.340 0.420 16.022 1.00 88.06 169 GLY A C 1
ATOM 1386 O O . GLY A 1 169 ? 8.188 -0.451 16.876 1.00 88.06 169 GLY A O 1
ATOM 1387 N N . ILE A 1 170 ? 8.948 1.577 16.285 1.00 88.81 170 ILE A N 1
ATOM 1388 C CA . ILE A 1 170 ? 9.589 1.910 17.568 1.00 88.81 170 ILE A CA 1
ATOM 1389 C C . ILE A 1 170 ? 8.561 1.892 18.701 1.00 88.81 170 ILE A C 1
ATOM 1391 O O . ILE A 1 170 ? 8.783 1.267 19.735 1.00 88.81 170 ILE A O 1
ATOM 1395 N N . THR A 1 171 ? 7.388 2.493 18.487 1.00 87.38 171 THR A N 1
ATOM 1396 C CA . THR A 1 171 ? 6.302 2.484 19.485 1.00 87.38 171 THR A CA 1
ATOM 1397 C C . THR A 1 171 ? 5.666 1.108 19.698 1.00 87.38 171 THR A C 1
ATOM 1399 O O . THR A 1 171 ? 4.915 0.925 20.653 1.00 87.38 171 THR A O 1
ATOM 1402 N N . SER A 1 172 ? 5.979 0.118 18.856 1.00 86.38 172 SER A N 1
ATOM 1403 C CA . SER A 1 172 ? 5.571 -1.276 19.058 1.00 86.38 172 SER A CA 1
ATOM 1404 C C . SER A 1 172 ? 6.521 -2.052 19.982 1.00 86.38 172 SER A C 1
ATOM 1406 O O . SER A 1 172 ? 6.202 -3.184 20.363 1.00 86.38 172 SER A O 1
ATOM 1408 N N . TRP A 1 173 ? 7.680 -1.498 20.355 1.00 86.69 173 TRP A N 1
ATOM 1409 C CA . TRP A 1 173 ? 8.609 -2.154 21.277 1.00 86.69 173 TRP A CA 1
ATOM 1410 C C . TRP A 1 173 ? 8.021 -2.183 22.697 1.00 86.69 173 TRP A C 1
ATOM 1412 O O . TRP A 1 173 ? 7.563 -1.145 23.173 1.00 86.69 173 TRP A O 1
ATOM 1422 N N . PRO A 1 174 ? 8.044 -3.333 23.406 1.00 84.94 174 PRO A N 1
ATOM 1423 C CA . PRO A 1 174 ? 7.606 -3.409 24.802 1.00 84.94 174 PRO A CA 1
ATOM 1424 C C . PRO A 1 174 ? 8.172 -2.324 25.734 1.00 84.94 174 PRO A C 1
ATOM 1426 O O . PRO A 1 174 ? 7.410 -1.776 26.521 1.00 84.94 174 PRO A O 1
ATOM 1429 N N . SER A 1 175 ? 9.459 -1.972 25.620 1.00 86.56 175 SER A N 1
ATOM 1430 C CA . SER A 1 175 ? 10.099 -0.927 26.432 1.00 86.56 175 SER A CA 1
ATOM 1431 C C . SER A 1 175 ? 9.458 0.440 26.203 1.00 86.56 175 SER A C 1
ATOM 1433 O O . SER A 1 175 ? 9.026 1.087 27.147 1.00 86.56 175 SER A O 1
ATOM 1435 N N . VAL A 1 176 ? 9.303 0.857 24.945 1.00 86.38 176 VAL A N 1
ATOM 1436 C CA . VAL A 1 176 ? 8.670 2.139 24.600 1.00 86.38 176 VAL A CA 1
ATOM 1437 C C . VAL A 1 176 ? 7.196 2.141 25.004 1.00 86.38 176 VAL A C 1
ATOM 1439 O O . VAL A 1 176 ? 6.716 3.111 25.580 1.00 86.38 176 VAL A O 1
ATOM 1442 N N . GLN A 1 177 ? 6.484 1.036 24.768 1.00 85.62 177 GLN A N 1
ATOM 1443 C CA . GLN A 1 177 ? 5.065 0.914 25.098 1.00 85.62 177 GLN A CA 1
ATOM 1444 C C . GLN A 1 177 ? 4.797 1.071 26.606 1.00 85.62 177 GLN A C 1
ATOM 1446 O O . GLN A 1 177 ? 3.786 1.665 26.977 1.00 85.62 177 GLN A O 1
ATOM 1451 N N . GLN A 1 178 ? 5.694 0.575 27.466 1.00 87.50 178 GLN A N 1
ATOM 1452 C CA . GLN A 1 178 ? 5.587 0.704 28.926 1.00 87.50 178 GLN A CA 1
ATOM 1453 C C . GLN A 1 178 ? 5.777 2.145 29.425 1.00 87.50 178 GLN A C 1
ATOM 1455 O O . GLN A 1 178 ? 5.241 2.492 30.474 1.00 87.50 178 GLN A O 1
ATOM 1460 N N . HIS A 1 179 ? 6.488 2.987 28.672 1.00 89.19 179 HIS A N 1
ATOM 1461 C CA . HIS A 1 179 ? 6.734 4.389 29.025 1.00 89.19 179 HIS A CA 1
ATOM 1462 C C . HIS A 1 179 ? 5.727 5.374 28.411 1.00 89.19 179 HIS A C 1
ATOM 1464 O O . HIS A 1 179 ? 5.760 6.557 28.739 1.00 89.19 179 HIS A O 1
ATOM 1470 N N . THR A 1 180 ? 4.828 4.915 27.536 1.00 85.88 180 THR A N 1
ATOM 1471 C CA . THR A 1 180 ? 3.827 5.773 26.880 1.00 85.88 180 THR A CA 1
ATOM 1472 C C . THR A 1 180 ? 2.458 5.673 27.535 1.00 85.88 180 THR A C 1
ATOM 1474 O O . THR A 1 180 ? 1.979 4.580 27.846 1.00 85.88 180 THR A O 1
ATOM 1477 N N . ASN A 1 181 ? 1.761 6.802 27.656 1.00 92.31 181 ASN A N 1
ATOM 1478 C CA . ASN A 1 181 ? 0.374 6.791 28.108 1.00 92.31 181 ASN A CA 1
ATOM 1479 C C . ASN A 1 181 ? -0.541 6.177 27.027 1.00 92.31 181 ASN A C 1
ATOM 1481 O O . ASN A 1 181 ? -0.308 6.319 25.826 1.00 92.31 181 ASN A O 1
ATOM 1485 N N . TRP A 1 182 ? -1.661 5.563 27.421 1.00 86.94 182 TRP A N 1
ATOM 1486 C CA . TRP A 1 182 ? -2.626 4.967 26.488 1.00 86.94 182 TRP A CA 1
ATOM 1487 C C . TRP A 1 182 ? -3.155 5.964 25.444 1.00 86.94 182 TRP A C 1
ATOM 1489 O O . TRP A 1 182 ? -3.412 5.593 24.296 1.00 86.94 182 TRP A O 1
ATOM 1499 N N . ARG A 1 183 ? -3.310 7.243 25.819 1.00 89.38 183 ARG A N 1
ATOM 1500 C CA . ARG A 1 183 ? -3.726 8.307 24.886 1.00 89.38 183 ARG A CA 1
ATOM 1501 C C . ARG A 1 183 ? -2.687 8.542 23.788 1.00 89.38 183 ARG A C 1
ATOM 1503 O O . ARG A 1 183 ? -3.065 8.634 22.622 1.00 89.38 183 ARG A O 1
ATOM 1510 N N . GLU A 1 184 ? -1.411 8.586 24.153 1.00 90.06 184 GLU A N 1
ATOM 1511 C CA . GLU A 1 184 ? -0.283 8.785 23.234 1.00 90.06 184 GLU A CA 1
ATOM 1512 C C . GLU A 1 184 ? -0.099 7.564 22.336 1.00 90.06 184 GLU A C 1
ATOM 1514 O O . GLU A 1 184 ? -0.072 7.690 21.112 1.00 90.06 184 GLU A O 1
ATOM 1519 N N . PHE A 1 185 ? -0.103 6.365 22.927 1.00 89.31 185 PHE A N 1
ATOM 1520 C CA . PHE A 1 185 ? -0.022 5.110 22.187 1.00 89.31 185 PHE A CA 1
ATOM 1521 C C . PHE A 1 185 ? -1.146 5.002 21.150 1.00 89.31 185 PHE A C 1
ATOM 1523 O O . PHE A 1 185 ? -0.910 4.698 19.978 1.00 89.31 185 PHE A O 1
ATOM 1530 N N . ARG A 1 186 ? -2.384 5.327 21.545 1.00 88.50 186 ARG A N 1
ATOM 1531 C CA . ARG A 1 186 ? -3.534 5.339 20.636 1.00 88.50 186 ARG A CA 1
ATOM 1532 C C . ARG A 1 186 ? -3.412 6.416 19.560 1.00 88.50 186 ARG A C 1
ATOM 1534 O O . ARG A 1 186 ? -3.860 6.181 18.437 1.00 88.50 186 ARG A O 1
ATOM 1541 N N . PHE A 1 187 ? -2.854 7.582 19.873 1.00 90.12 187 PHE A N 1
ATOM 1542 C CA . PHE A 1 187 ? -2.613 8.625 18.880 1.00 90.12 187 PHE A CA 1
ATOM 1543 C C . PHE A 1 187 ? -1.639 8.134 17.806 1.00 90.12 187 PHE A C 1
ATOM 1545 O O . PHE A 1 187 ? -1.982 8.170 16.624 1.00 90.12 187 PHE A O 1
ATOM 1552 N N . VAL A 1 188 ? -0.497 7.572 18.202 1.00 89.88 188 VAL A N 1
ATOM 1553 C CA . VAL A 1 188 ? 0.506 7.061 17.260 1.00 89.88 188 VAL A CA 1
ATOM 1554 C C . VAL A 1 188 ? -0.048 5.881 16.455 1.00 89.88 188 VAL A C 1
ATOM 1556 O O . VAL A 1 188 ? -0.192 5.966 15.238 1.00 89.88 188 VAL A O 1
ATOM 1559 N N . GLN A 1 189 ? -0.474 4.809 17.120 1.00 89.56 189 GLN A N 1
ATOM 1560 C CA . GLN A 1 189 ? -0.875 3.568 16.447 1.00 89.56 189 GLN A CA 1
ATOM 1561 C C . GLN A 1 189 ? -2.210 3.669 15.696 1.00 89.56 189 GLN A C 1
ATOM 1563 O O . GLN A 1 189 ? -2.499 2.849 14.829 1.00 89.56 189 GLN A O 1
ATOM 1568 N N . SER A 1 190 ? -3.052 4.663 16.002 1.00 88.94 190 SER A N 1
ATOM 1569 C CA . SER A 1 190 ? -4.307 4.876 15.276 1.00 88.94 190 SER A CA 1
ATOM 1570 C C . SER A 1 190 ? -4.238 6.063 14.323 1.00 88.94 190 SER A C 1
ATOM 1572 O O . SER A 1 190 ? -4.457 5.879 13.131 1.00 88.94 190 SER A O 1
ATOM 1574 N N . LYS A 1 191 ? -3.970 7.285 14.796 1.00 90.56 191 LYS A N 1
ATOM 1575 C CA . LYS A 1 191 ? -4.043 8.482 13.941 1.00 90.56 191 LYS A CA 1
ATOM 1576 C C . LYS A 1 191 ? -2.888 8.521 12.948 1.00 90.56 191 LYS A C 1
ATOM 1578 O O . LYS A 1 191 ? -3.150 8.594 11.748 1.00 90.56 191 LYS A O 1
ATOM 1583 N N . LEU A 1 192 ? -1.651 8.399 13.434 1.00 89.88 192 LEU A N 1
ATOM 1584 C CA . LEU A 1 192 ? -0.485 8.325 12.549 1.00 89.88 192 LEU A CA 1
ATOM 1585 C C . LEU A 1 192 ? -0.508 7.034 11.730 1.00 89.88 192 LEU A C 1
ATOM 1587 O O . LEU A 1 192 ? -0.193 7.064 10.552 1.00 89.88 192 LEU A O 1
ATOM 1591 N N . GLY A 1 193 ? -1.013 5.941 12.299 1.00 91.69 193 GLY A N 1
ATOM 1592 C CA . GLY A 1 193 ? -1.247 4.693 11.579 1.00 91.69 193 GLY A CA 1
ATOM 1593 C C . GLY A 1 193 ? -2.095 4.817 10.303 1.00 91.69 193 GLY A C 1
ATOM 1594 O O . GLY A 1 193 ? -1.669 4.407 9.221 1.00 91.69 193 GLY A O 1
ATOM 1595 N N . TYR A 1 194 ? -3.286 5.421 10.402 1.00 91.88 194 TYR A N 1
ATOM 1596 C CA . TYR A 1 194 ? -4.132 5.680 9.227 1.00 91.88 194 TYR A CA 1
ATOM 1597 C C . TYR A 1 194 ? -3.521 6.739 8.297 1.00 91.88 194 TYR A C 1
ATOM 1599 O O . TYR A 1 194 ? -3.678 6.617 7.084 1.00 91.88 194 TYR A O 1
ATOM 1607 N N . LEU A 1 195 ? -2.813 7.747 8.828 1.00 92.25 195 LEU A N 1
ATOM 1608 C CA . LEU A 1 195 ? -2.083 8.720 8.005 1.00 92.25 195 LEU A CA 1
ATOM 1609 C C . LEU A 1 195 ? -1.027 8.020 7.141 1.00 92.25 195 LEU A C 1
ATOM 1611 O O . LEU A 1 195 ? -0.956 8.270 5.942 1.00 92.25 195 LEU A O 1
ATOM 1615 N N . THR A 1 196 ? -0.272 7.088 7.719 1.00 92.25 196 THR A N 1
ATOM 1616 C CA . THR A 1 196 ? 0.691 6.258 6.995 1.00 92.25 196 THR A CA 1
ATOM 1617 C C . THR A 1 196 ? 0.016 5.466 5.878 1.00 92.25 196 THR A C 1
ATOM 1619 O O . THR A 1 196 ? 0.493 5.488 4.748 1.00 92.25 196 THR A O 1
ATOM 1622 N N . LEU A 1 197 ? -1.130 4.827 6.148 1.00 93.00 197 LEU A N 1
ATOM 1623 C CA . LEU A 1 197 ? -1.883 4.101 5.119 1.00 93.00 197 LEU A CA 1
ATOM 1624 C C . LEU A 1 197 ? -2.334 5.023 3.973 1.00 93.00 197 LEU A C 1
ATOM 1626 O O . LEU A 1 197 ? -2.210 4.646 2.808 1.00 93.00 197 LEU A O 1
ATOM 1630 N N . VAL A 1 198 ? -2.813 6.234 4.282 1.00 92.88 198 VAL A N 1
ATOM 1631 C CA . VAL A 1 198 ? -3.188 7.243 3.275 1.00 92.88 198 VAL A CA 1
ATOM 1632 C C . VAL A 1 198 ? -1.982 7.644 2.432 1.00 92.88 198 VAL A C 1
ATOM 1634 O O . VAL A 1 198 ? -2.074 7.641 1.208 1.00 92.88 198 VAL A O 1
ATOM 1637 N N . LEU A 1 199 ? -0.847 7.950 3.062 1.00 91.12 199 LEU A N 1
ATOM 1638 C CA . LEU A 1 199 ? 0.356 8.379 2.352 1.00 91.12 199 LEU A CA 1
ATOM 1639 C C . LEU A 1 199 ? 0.938 7.263 1.475 1.00 91.12 199 LEU A C 1
ATOM 1641 O O . LEU A 1 199 ? 1.314 7.534 0.339 1.00 91.12 199 LEU A O 1
ATOM 1645 N N . CYS A 1 200 ? 0.960 6.011 1.943 1.00 90.69 200 CYS A N 1
ATOM 1646 C CA . CYS A 1 200 ? 1.410 4.866 1.142 1.00 90.69 200 CYS A CA 1
ATOM 1647 C C . CYS A 1 200 ? 0.468 4.559 -0.027 1.00 90.69 200 CYS A C 1
ATOM 1649 O O . CYS A 1 200 ? 0.925 4.285 -1.135 1.00 90.69 200 CYS A O 1
ATOM 1651 N N . THR A 1 201 ? -0.846 4.653 0.190 1.00 92.12 201 THR A N 1
ATOM 1652 C CA . THR A 1 201 ? -1.832 4.495 -0.891 1.00 92.12 201 THR A CA 1
ATOM 1653 C C . THR A 1 201 ? -1.684 5.629 -1.910 1.00 92.12 201 THR A C 1
ATOM 1655 O O . THR A 1 201 ? -1.631 5.385 -3.112 1.00 92.12 201 THR A O 1
ATOM 1658 N N . GLY A 1 202 ? -1.523 6.869 -1.436 1.00 90.06 202 GLY A N 1
ATOM 1659 C CA . GLY A 1 202 ? -1.250 8.040 -2.266 1.00 90.06 202 GLY A CA 1
ATOM 1660 C C . GLY A 1 202 ? 0.047 7.910 -3.067 1.00 90.06 202 GLY A C 1
ATOM 1661 O O . GLY A 1 202 ? 0.054 8.220 -4.254 1.00 90.06 202 GLY A O 1
ATOM 1662 N N . HIS A 1 203 ? 1.116 7.382 -2.466 1.00 89.06 203 HIS A N 1
ATOM 1663 C CA . HIS A 1 203 ? 2.368 7.060 -3.156 1.00 89.06 203 HIS A CA 1
ATOM 1664 C C . HIS A 1 203 ? 2.130 6.105 -4.338 1.00 89.06 203 HIS A C 1
ATOM 1666 O O . HIS A 1 203 ? 2.555 6.397 -5.457 1.00 89.06 203 HIS A O 1
ATOM 1672 N N . GLY A 1 204 ? 1.385 5.012 -4.124 1.00 88.12 204 GLY A N 1
ATOM 1673 C CA . GLY A 1 204 ? 1.025 4.064 -5.185 1.00 88.12 204 GLY A CA 1
ATOM 1674 C C . GLY A 1 204 ? 0.155 4.682 -6.288 1.00 88.12 204 GLY A C 1
ATOM 1675 O O . GLY A 1 204 ? 0.383 4.435 -7.473 1.00 88.12 204 GLY A O 1
ATOM 1676 N N . LEU A 1 205 ? -0.796 5.549 -5.925 1.00 89.44 205 LEU A N 1
ATOM 1677 C CA . LEU A 1 205 ? -1.656 6.256 -6.882 1.00 89.44 205 LEU A CA 1
ATOM 1678 C C . LEU A 1 205 ? -0.873 7.264 -7.734 1.00 89.44 205 LEU A C 1
ATOM 1680 O O . LEU A 1 205 ? -1.005 7.264 -8.958 1.00 89.44 205 LEU A O 1
ATOM 1684 N N . VAL A 1 206 ? -0.005 8.075 -7.120 1.00 88.06 206 VAL A N 1
ATOM 1685 C CA . VAL A 1 206 ? 0.873 9.016 -7.840 1.00 88.06 206 VAL A CA 1
ATOM 1686 C C . VAL A 1 206 ? 1.875 8.259 -8.717 1.00 88.06 206 VAL A C 1
ATOM 1688 O O . VAL A 1 206 ? 2.171 8.691 -9.832 1.00 88.06 206 VAL A O 1
ATOM 1691 N N . TYR A 1 207 ? 2.357 7.093 -8.271 1.00 84.38 207 TYR A N 1
ATOM 1692 C CA . TYR A 1 207 ? 3.189 6.211 -9.093 1.00 84.38 207 TYR A CA 1
ATOM 1693 C C . TYR A 1 207 ? 2.452 5.694 -10.339 1.00 84.38 207 TYR A C 1
ATOM 1695 O O . TYR A 1 207 ? 3.038 5.626 -11.434 1.00 84.38 207 TYR A O 1
ATOM 1703 N N . GLY A 1 208 ? 1.175 5.340 -10.164 1.00 84.12 208 GLY A N 1
ATOM 1704 C CA . GLY A 1 208 ? 0.266 4.919 -11.221 1.00 84.12 208 GLY A CA 1
ATOM 1705 C C . GLY A 1 208 ? -0.065 6.043 -12.203 1.00 84.12 208 GLY A C 1
ATOM 1706 O O . GLY A 1 208 ? -0.059 5.784 -13.400 1.00 84.12 208 GLY A O 1
ATOM 1707 N N . TRP A 1 209 ? -0.286 7.275 -11.732 1.00 84.62 209 TRP A N 1
ATOM 1708 C CA . TRP A 1 209 ? -0.668 8.462 -12.519 1.00 84.62 209 TRP A CA 1
ATOM 1709 C C . TRP A 1 209 ? -1.584 8.131 -13.706 1.00 84.62 209 TRP A C 1
ATOM 1711 O O . TRP A 1 209 ? -2.707 7.717 -13.499 1.00 84.62 209 TRP A O 1
ATOM 1721 N N . ASN A 1 210 ? -1.115 8.237 -14.951 1.00 84.12 210 ASN A N 1
ATOM 1722 C CA . ASN A 1 210 ? -1.878 7.923 -16.165 1.00 84.12 210 ASN A CA 1
ATOM 1723 C C . ASN A 1 210 ? -1.614 6.506 -16.702 1.00 84.12 210 ASN A C 1
ATOM 1725 O O . ASN A 1 210 ? -2.162 6.125 -17.731 1.00 84.12 210 ASN A O 1
ATOM 1729 N N . LYS A 1 211 ? -0.761 5.714 -16.044 1.00 82.69 211 LYS A N 1
ATOM 1730 C CA . LYS A 1 211 ? -0.396 4.358 -16.480 1.00 82.69 211 LYS A CA 1
ATOM 1731 C C . LYS A 1 211 ? -1.560 3.385 -16.348 1.00 82.69 211 LYS A C 1
ATOM 1733 O O . LYS A 1 211 ? -1.626 2.458 -17.143 1.00 82.69 211 LYS A O 1
ATOM 1738 N N . PHE A 1 212 ? -2.468 3.596 -15.393 1.00 83.31 212 PHE A N 1
ATOM 1739 C CA . PHE A 1 212 ? -3.636 2.724 -15.223 1.00 83.31 212 PHE A CA 1
ATOM 1740 C C . PHE A 1 212 ? -4.653 2.864 -16.368 1.00 83.31 212 PHE A C 1
ATOM 1742 O O . PHE A 1 212 ? -5.385 1.918 -16.639 1.00 83.31 212 PHE A O 1
ATOM 1749 N N . LEU A 1 213 ? -4.662 4.013 -17.057 1.00 85.56 213 LEU A N 1
ATOM 1750 C CA . LEU A 1 213 ? -5.540 4.300 -18.198 1.00 85.56 213 LEU A CA 1
ATOM 1751 C C . LEU A 1 213 ? -4.986 3.789 -19.532 1.00 85.56 213 LEU A C 1
ATOM 1753 O O . LEU A 1 213 ? -5.690 3.833 -20.533 1.00 85.56 213 LEU A O 1
ATOM 1757 N N . LYS A 1 214 ? -3.722 3.352 -19.581 1.00 87.50 214 LYS A N 1
ATOM 1758 C CA . LYS A 1 214 ? -3.074 2.931 -20.828 1.00 87.50 214 LYS A CA 1
ATOM 1759 C C . LYS A 1 214 ? -3.357 1.449 -21.091 1.00 87.50 214 LYS A C 1
ATOM 1761 O O . LYS A 1 214 ? -2.824 0.622 -20.349 1.00 87.50 214 LYS A O 1
ATOM 1766 N N . PRO A 1 215 ? -4.088 1.088 -22.167 1.00 85.69 215 PRO A N 1
ATOM 1767 C CA . PRO A 1 215 ? -4.365 -0.313 -22.492 1.00 85.69 215 PRO A CA 1
ATOM 1768 C C . PRO A 1 215 ? -3.089 -1.130 -22.723 1.00 85.69 215 PRO A C 1
ATOM 1770 O O . PRO A 1 215 ? -3.020 -2.288 -22.336 1.00 85.69 215 PRO A O 1
ATOM 1773 N N . SER A 1 216 ? -2.025 -0.495 -23.229 1.00 85.12 216 SER A N 1
ATOM 1774 C CA . SER A 1 216 ? -0.709 -1.119 -23.438 1.00 85.12 216 SER A CA 1
ATOM 1775 C C . SER A 1 216 ? -0.022 -1.625 -22.164 1.00 85.12 216 SER A C 1
ATOM 1777 O O . SER A 1 216 ? 1.018 -2.267 -22.242 1.00 85.12 216 SER A O 1
ATOM 1779 N N . ARG A 1 217 ? -0.560 -1.316 -20.978 1.00 84.62 217 ARG A N 1
ATOM 1780 C CA . ARG A 1 217 ? -0.062 -1.814 -19.689 1.00 84.62 217 ARG A CA 1
ATOM 1781 C C . ARG A 1 217 ? -0.786 -3.077 -19.223 1.00 84.62 217 ARG A C 1
ATOM 1783 O O . ARG A 1 217 ? -0.408 -3.619 -18.191 1.00 84.62 217 ARG A O 1
ATOM 1790 N N . TYR A 1 218 ? -1.799 -3.544 -19.942 1.00 87.50 218 TYR A N 1
ATOM 1791 C CA . TYR A 1 218 ? -2.539 -4.758 -19.610 1.00 87.50 218 TYR A CA 1
ATOM 1792 C C . TYR A 1 218 ? -2.04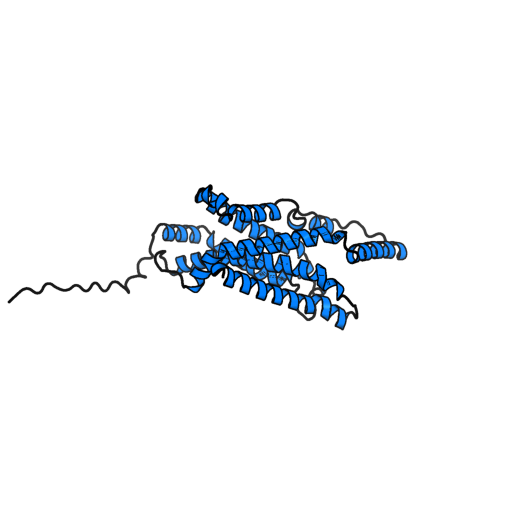5 -5.908 -20.488 1.00 87.50 218 TYR A C 1
ATOM 1794 O O . TYR A 1 218 ? -2.595 -6.184 -21.551 1.00 87.50 218 TYR A O 1
ATOM 1802 N N . HIS A 1 219 ? -0.965 -6.555 -20.054 1.00 87.19 219 HIS A N 1
ATOM 1803 C CA . HIS A 1 219 ? -0.403 -7.723 -20.730 1.00 87.19 219 HIS A CA 1
ATOM 1804 C C . HIS A 1 219 ? -1.339 -8.921 -20.537 1.00 87.19 219 HIS A C 1
ATOM 1806 O O . HIS A 1 219 ? -1.676 -9.234 -19.399 1.00 87.19 219 HIS A O 1
ATOM 1812 N N . TRP A 1 220 ? -1.798 -9.559 -21.619 1.00 89.38 220 TRP A N 1
ATOM 1813 C CA . TRP A 1 220 ? -2.793 -10.650 -21.571 1.00 89.38 220 TRP A CA 1
ATOM 1814 C C . TRP A 1 220 ? -4.019 -10.331 -20.692 1.00 89.38 220 TRP A C 1
ATOM 1816 O O . TRP A 1 220 ? -4.475 -11.160 -19.909 1.00 89.38 220 TRP A O 1
ATOM 1826 N N . CYS A 1 221 ? -4.521 -9.092 -20.772 1.00 86.25 221 CYS A N 1
ATOM 1827 C CA . CYS A 1 221 ? -5.628 -8.579 -19.948 1.00 86.25 221 CYS A CA 1
ATOM 1828 C C . CYS A 1 221 ? -5.365 -8.558 -18.428 1.00 86.25 221 CYS A C 1
ATOM 1830 O O . CYS A 1 221 ? -6.257 -8.205 -17.655 1.00 86.25 221 CYS A O 1
ATOM 1832 N N . LEU A 1 222 ? -4.147 -8.867 -17.980 1.00 88.94 222 LEU A N 1
ATOM 1833 C CA . LEU A 1 222 ? -3.755 -8.809 -16.579 1.00 88.94 222 LEU A CA 1
ATOM 1834 C C . LEU A 1 222 ? -3.386 -7.368 -16.194 1.00 88.94 222 LEU A C 1
ATOM 1836 O O . LEU A 1 222 ? -2.580 -6.730 -16.882 1.00 88.94 222 LEU A O 1
ATOM 1840 N N . PRO A 1 223 ? -3.941 -6.817 -15.099 1.00 92.06 223 PRO A N 1
ATOM 1841 C CA . PRO A 1 223 ? -3.576 -5.486 -14.637 1.00 92.06 223 PRO A CA 1
ATOM 1842 C C . PRO A 1 223 ? -2.147 -5.453 -14.067 1.00 92.06 223 PRO A C 1
ATOM 1844 O O . PRO A 1 223 ? -1.625 -6.456 -13.586 1.00 92.06 223 PRO A O 1
ATOM 1847 N N . PRO A 1 224 ? -1.483 -4.293 -14.022 1.00 90.25 224 PRO A N 1
ATOM 1848 C CA . PRO A 1 224 ? -0.229 -4.164 -13.284 1.00 90.25 224 PRO A CA 1
ATOM 1849 C C . PRO A 1 224 ? -0.384 -4.538 -11.795 1.00 90.25 224 PRO A C 1
ATOM 1851 O O . PRO A 1 224 ? -1.401 -4.209 -11.183 1.00 90.25 224 PRO A O 1
ATOM 1854 N N . SER A 1 225 ? 0.640 -5.146 -11.180 1.00 92.19 225 SER A N 1
ATOM 1855 C CA . SER A 1 225 ? 0.570 -5.634 -9.783 1.00 92.19 225 SER A CA 1
ATOM 1856 C C . SER A 1 225 ? 0.164 -4.558 -8.767 1.00 92.19 225 SER A C 1
ATOM 1858 O O . SER A 1 225 ? -0.653 -4.818 -7.886 1.00 92.19 225 SER A O 1
ATOM 1860 N N . TYR A 1 226 ? 0.643 -3.322 -8.949 1.00 89.00 226 TYR A N 1
ATOM 1861 C CA . TYR A 1 226 ? 0.315 -2.202 -8.064 1.00 89.00 226 TYR A CA 1
ATOM 1862 C C . TYR A 1 226 ? -1.185 -1.855 -8.061 1.00 89.00 226 TYR A C 1
ATOM 1864 O O . TYR A 1 226 ? -1.696 -1.318 -7.084 1.00 89.00 226 TYR A O 1
ATOM 1872 N N . VAL A 1 227 ? -1.917 -2.140 -9.148 1.00 92.19 227 VAL A N 1
ATOM 1873 C CA . VAL A 1 227 ? -3.373 -1.922 -9.197 1.00 92.19 227 VAL A CA 1
ATOM 1874 C C . VAL A 1 227 ? -4.071 -2.926 -8.285 1.00 92.19 227 VAL A C 1
ATOM 1876 O O . VAL A 1 227 ? -4.973 -2.546 -7.543 1.00 92.19 227 VAL A O 1
ATOM 1879 N N . LEU A 1 228 ? -3.612 -4.182 -8.285 1.00 92.50 228 LEU A N 1
ATOM 1880 C CA . LEU A 1 228 ? -4.130 -5.231 -7.406 1.00 92.50 228 LEU A CA 1
ATOM 1881 C C . LEU A 1 228 ? -3.847 -4.915 -5.932 1.00 92.50 228 LEU A C 1
ATOM 1883 O O . LEU A 1 228 ? -4.740 -5.042 -5.094 1.00 92.50 228 LEU A O 1
ATOM 1887 N N . SER A 1 229 ? -2.634 -4.456 -5.610 1.00 93.62 229 SER A N 1
ATOM 1888 C CA . SER A 1 229 ? -2.255 -4.129 -4.228 1.00 93.62 229 SER A CA 1
ATOM 1889 C C . SER A 1 229 ? -2.979 -2.896 -3.673 1.00 93.62 229 SER A C 1
ATOM 1891 O O . SER A 1 229 ? -3.195 -2.819 -2.464 1.00 93.62 229 SER A O 1
ATOM 1893 N N . LEU A 1 230 ? -3.430 -1.970 -4.530 1.00 93.88 230 LEU A N 1
ATOM 1894 C CA . LEU A 1 230 ? -4.195 -0.779 -4.138 1.00 93.88 230 LEU A CA 1
ATOM 1895 C C . LEU A 1 230 ? -5.664 -1.055 -3.781 1.00 93.88 230 LEU A C 1
ATOM 1897 O O . LEU A 1 230 ? -6.263 -0.249 -3.066 1.00 93.88 230 LEU A O 1
ATOM 1901 N N . VAL A 1 231 ? -6.252 -2.174 -4.221 1.00 94.44 231 VAL A N 1
ATOM 1902 C CA . VAL A 1 231 ? -7.679 -2.474 -3.987 1.00 94.44 231 VAL A CA 1
ATOM 1903 C C . VAL A 1 231 ? -8.004 -2.497 -2.493 1.00 94.44 231 VAL A C 1
ATOM 1905 O O . VAL A 1 231 ? -8.895 -1.781 -2.030 1.00 94.44 231 VAL A O 1
ATOM 1908 N N . LEU A 1 232 ? -7.263 -3.290 -1.715 1.00 94.75 232 LEU A N 1
ATOM 1909 C CA . LEU A 1 232 ? -7.543 -3.480 -0.293 1.00 94.75 232 LEU A CA 1
ATOM 1910 C C . LEU A 1 232 ? -7.339 -2.196 0.545 1.00 94.75 232 LEU A C 1
ATOM 1912 O O . LEU A 1 232 ? -8.247 -1.848 1.305 1.00 94.75 232 LEU A O 1
ATOM 1916 N N . PRO A 1 233 ? -6.221 -1.451 0.417 1.00 95.12 233 PRO A N 1
ATOM 1917 C CA . PRO A 1 233 ? -6.051 -0.152 1.068 1.00 95.12 233 PRO A CA 1
ATOM 1918 C C . PRO A 1 233 ? -7.171 0.836 0.741 1.00 95.12 233 PRO A C 1
ATOM 1920 O O . PRO A 1 233 ? -7.706 1.463 1.655 1.00 95.12 233 PRO A O 1
ATOM 1923 N N . CYS A 1 234 ? -7.576 0.942 -0.528 1.00 95.44 234 CYS A N 1
ATOM 1924 C CA . CYS A 1 234 ? -8.665 1.827 -0.935 1.00 95.44 234 CYS A CA 1
ATOM 1925 C C . CYS A 1 234 ? -9.983 1.450 -0.248 1.00 95.44 234 CYS A C 1
ATOM 1927 O O . CYS A 1 234 ? -10.649 2.325 0.304 1.00 95.44 234 CYS A O 1
ATOM 1929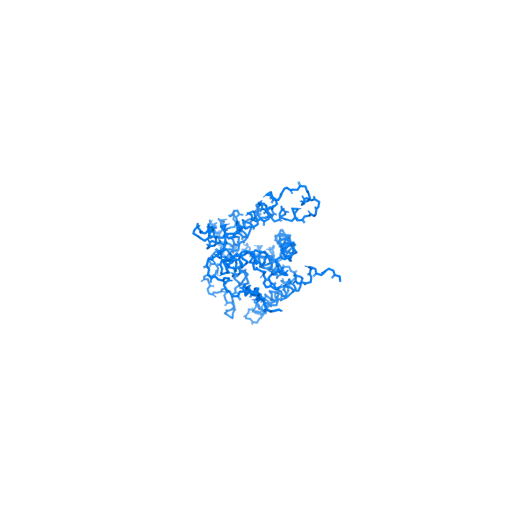 N N . VAL A 1 235 ? -10.329 0.159 -0.188 1.00 95.38 235 VAL A N 1
ATOM 1930 C CA . VAL A 1 235 ? -11.519 -0.317 0.540 1.00 95.38 235 VAL A CA 1
ATOM 1931 C C . VAL A 1 235 ? -11.442 0.048 2.025 1.00 95.38 235 VAL A C 1
ATOM 1933 O O . VAL A 1 235 ? -12.406 0.574 2.583 1.00 95.38 235 VAL A O 1
ATOM 1936 N N . VAL A 1 236 ? -10.292 -0.161 2.674 1.00 95.56 236 VAL A N 1
ATOM 1937 C CA . VAL A 1 236 ? -10.092 0.189 4.092 1.00 95.56 236 VAL A CA 1
ATOM 1938 C C . VAL A 1 236 ? -10.249 1.690 4.331 1.00 95.56 236 VAL A C 1
ATOM 1940 O O . VAL A 1 236 ? -10.888 2.092 5.307 1.00 95.56 236 VAL A O 1
ATOM 1943 N N . LEU A 1 237 ? -9.694 2.526 3.453 1.00 94.62 237 LEU A N 1
ATOM 1944 C CA . LEU A 1 237 ? -9.814 3.979 3.547 1.00 94.62 237 LEU A CA 1
ATOM 1945 C C . LEU A 1 237 ? -11.258 4.439 3.324 1.00 94.62 237 LEU A C 1
ATOM 1947 O O . LEU A 1 237 ? -11.746 5.258 4.099 1.00 94.62 237 LEU A O 1
ATOM 1951 N N . MET A 1 238 ? -11.977 3.864 2.360 1.00 94.88 238 MET A N 1
ATOM 1952 C CA . MET A 1 238 ? -13.394 4.171 2.132 1.00 94.88 238 MET A CA 1
ATOM 1953 C C . MET A 1 238 ? -14.259 3.781 3.332 1.00 94.88 238 MET A C 1
ATOM 1955 O O . MET A 1 238 ? -15.028 4.601 3.837 1.00 94.88 238 MET A O 1
ATOM 1959 N N . LEU A 1 239 ? -14.070 2.574 3.874 1.00 93.31 239 LEU A N 1
ATOM 1960 C CA . LEU A 1 239 ? -14.730 2.144 5.111 1.00 93.31 239 LEU A CA 1
ATOM 1961 C C . LEU A 1 239 ? -14.423 3.108 6.261 1.00 93.31 239 LEU A C 1
ATOM 1963 O O . LEU A 1 239 ? -15.304 3.467 7.042 1.00 93.31 239 LEU A O 1
ATOM 1967 N N . LYS A 1 240 ? -13.172 3.562 6.367 1.00 92.38 240 LYS A N 1
ATOM 1968 C CA . LYS A 1 240 ? -12.764 4.515 7.395 1.00 92.38 240 LYS A CA 1
ATOM 1969 C C . LYS A 1 240 ? -13.443 5.873 7.231 1.00 92.38 240 LYS A C 1
ATOM 1971 O O . LYS A 1 240 ? -13.881 6.422 8.240 1.00 92.38 240 LYS A O 1
ATOM 1976 N N . LEU A 1 241 ? -13.550 6.392 6.009 1.00 92.50 241 LEU A N 1
ATOM 1977 C CA . LEU A 1 241 ? -14.246 7.646 5.713 1.00 92.50 241 LEU A CA 1
ATOM 1978 C C . LEU A 1 241 ? -15.718 7.563 6.122 1.00 92.50 241 LEU A C 1
ATOM 1980 O O . LEU A 1 241 ? -16.192 8.427 6.859 1.00 92.50 241 LEU A O 1
ATOM 1984 N N . VAL A 1 242 ? -16.399 6.469 5.764 1.00 92.44 242 VAL A N 1
ATOM 1985 C CA . VAL A 1 242 ? -17.784 6.209 6.188 1.00 92.44 242 VAL A CA 1
ATOM 1986 C C . VAL A 1 242 ? -17.894 6.211 7.717 1.00 92.44 242 VAL A C 1
ATOM 1988 O O . VAL A 1 242 ? -18.745 6.897 8.275 1.00 92.44 242 VAL A O 1
ATOM 1991 N N . LEU A 1 243 ? -16.995 5.525 8.427 1.00 89.88 243 LEU A N 1
ATOM 1992 C CA . LEU A 1 243 ? -17.016 5.446 9.896 1.00 89.88 243 LEU A CA 1
ATOM 1993 C C . LEU A 1 243 ? -16.652 6.760 10.618 1.00 89.88 243 LEU A C 1
ATOM 1995 O O . LEU A 1 243 ? -16.913 6.881 11.818 1.00 89.88 243 LEU A O 1
ATOM 1999 N N . ILE A 1 244 ? -16.016 7.715 9.932 1.00 90.44 244 ILE A N 1
ATOM 2000 C CA . ILE A 1 244 ? -15.686 9.045 10.474 1.00 90.44 244 ILE A CA 1
ATOM 2001 C C . ILE A 1 244 ? -16.853 10.025 10.309 1.00 90.44 244 ILE A C 1
ATOM 2003 O O . ILE A 1 244 ? -16.908 11.003 11.055 1.00 90.44 244 ILE A O 1
ATOM 2007 N N . THR A 1 245 ? -17.800 9.764 9.399 1.00 91.56 245 THR A N 1
ATOM 2008 C CA . THR A 1 245 ? -18.976 10.632 9.229 1.00 91.56 245 THR A CA 1
ATOM 2009 C C . THR A 1 245 ? -19.664 10.883 10.578 1.00 91.56 245 THR A C 1
ATOM 2011 O O . THR A 1 245 ? -19.840 9.943 11.364 1.00 91.56 245 THR A O 1
ATOM 2014 N N . PRO A 1 246 ? -20.040 12.137 10.893 1.00 87.06 246 PRO A N 1
ATOM 2015 C CA . PRO A 1 246 ? -20.444 12.532 12.243 1.00 87.06 246 PRO A CA 1
ATOM 2016 C C . PRO A 1 246 ? -21.621 11.704 12.774 1.00 87.06 246 PRO A C 1
ATOM 2018 O O . PRO A 1 246 ? -21.618 11.302 13.938 1.00 87.06 246 PRO A O 1
ATOM 2021 N N . CYS A 1 247 ? -22.576 11.356 11.907 1.00 87.81 247 CYS A N 1
ATOM 2022 C CA . CYS A 1 247 ? -23.738 10.535 12.247 1.00 87.81 247 CYS A CA 1
ATOM 2023 C C . CYS A 1 247 ? -23.340 9.138 12.752 1.00 87.81 247 CYS A C 1
ATOM 2025 O O . CYS A 1 247 ? -23.842 8.663 13.774 1.00 87.81 247 CYS A O 1
ATOM 2027 N N . ILE A 1 248 ? -22.413 8.480 12.051 1.00 87.19 248 ILE A N 1
ATOM 2028 C CA . ILE A 1 248 ? -21.950 7.132 12.390 1.00 87.19 248 ILE A CA 1
ATOM 2029 C C . ILE A 1 248 ? -20.981 7.194 13.572 1.00 87.19 248 ILE A C 1
ATOM 2031 O O . ILE A 1 248 ? -21.098 6.408 14.516 1.00 87.19 248 ILE A O 1
ATOM 2035 N N . HIS A 1 249 ? -20.070 8.167 13.566 1.00 89.12 249 HIS A N 1
ATOM 2036 C CA . HIS A 1 249 ? -19.081 8.349 14.617 1.00 89.12 249 HIS A CA 1
ATOM 2037 C C . HIS A 1 249 ? -19.732 8.593 15.981 1.00 89.12 249 HIS A C 1
ATOM 2039 O O . HIS A 1 249 ? -19.383 7.924 16.956 1.00 89.12 249 HIS A O 1
ATOM 2045 N N . HIS A 1 250 ? -20.723 9.487 16.053 1.00 88.06 250 HIS A N 1
ATOM 2046 C CA . HIS A 1 250 ? -21.434 9.783 17.294 1.00 88.06 250 HIS A CA 1
ATOM 2047 C C . HIS A 1 250 ? -22.141 8.539 17.847 1.00 88.06 250 HIS A C 1
ATOM 2049 O O . HIS A 1 250 ? -22.073 8.244 19.042 1.00 88.06 250 HIS A O 1
ATOM 2055 N N . ARG A 1 251 ? -22.756 7.740 16.967 1.00 86.94 251 ARG A N 1
ATOM 2056 C CA . ARG A 1 251 ? -23.425 6.493 17.352 1.00 86.94 251 ARG A CA 1
ATOM 2057 C C . ARG A 1 251 ? -22.448 5.436 17.869 1.00 86.94 251 ARG A C 1
ATOM 2059 O O . ARG A 1 251 ? -22.720 4.814 18.892 1.00 86.94 251 ARG A O 1
ATOM 2066 N N . ILE A 1 252 ? -21.297 5.265 17.220 1.00 88.62 252 ILE A N 1
ATOM 2067 C CA . ILE A 1 252 ? -20.241 4.353 17.689 1.00 88.62 252 ILE A CA 1
ATOM 2068 C C . ILE A 1 252 ? -19.699 4.808 19.047 1.00 88.62 252 ILE A C 1
ATOM 2070 O O . ILE A 1 252 ? -19.492 3.980 19.933 1.00 88.62 252 ILE A O 1
ATOM 2074 N N . THR A 1 253 ? -19.484 6.111 19.236 1.00 87.81 253 THR A N 1
ATOM 2075 C CA . THR A 1 253 ? -19.008 6.666 20.509 1.00 87.81 253 THR A CA 1
ATOM 2076 C C . THR A 1 253 ? -20.017 6.428 21.629 1.00 87.81 253 THR A C 1
ATOM 2078 O O . THR A 1 253 ? -19.626 5.959 22.695 1.00 87.81 253 THR A O 1
ATOM 2081 N N . ARG A 1 254 ? -21.319 6.613 21.374 1.00 88.44 254 ARG A N 1
ATOM 2082 C CA . ARG A 1 254 ? -22.379 6.250 22.329 1.00 88.44 254 ARG A CA 1
ATOM 2083 C C . ARG A 1 254 ? -22.334 4.770 22.709 1.00 88.44 254 ARG A C 1
ATOM 2085 O O . ARG A 1 254 ? -22.347 4.458 23.895 1.00 88.44 254 ARG A O 1
ATOM 2092 N N . ILE A 1 255 ? -22.221 3.866 21.731 1.00 87.69 255 ILE A N 1
ATOM 2093 C CA . ILE A 1 255 ? -22.131 2.415 21.986 1.00 87.69 255 ILE A CA 1
ATOM 2094 C C . ILE A 1 255 ? -20.893 2.083 22.834 1.00 87.69 255 ILE A C 1
ATOM 2096 O O . ILE A 1 255 ? -20.970 1.314 23.790 1.00 87.69 255 ILE A O 1
ATOM 2100 N N . ARG A 1 256 ? -19.744 2.706 22.546 1.00 87.50 256 ARG A N 1
ATOM 2101 C CA . ARG A 1 256 ? -18.507 2.523 23.329 1.00 87.50 256 ARG A CA 1
ATOM 2102 C C . ARG A 1 256 ? -18.632 3.056 24.758 1.00 87.50 256 ARG A C 1
ATOM 2104 O O . ARG A 1 256 ? -18.112 2.427 25.683 1.00 87.50 256 ARG A O 1
ATOM 2111 N N . ASN A 1 257 ? -19.399 4.127 24.945 1.00 88.88 257 ASN A N 1
ATOM 2112 C CA . ASN A 1 257 ? -19.745 4.677 26.255 1.00 88.88 257 ASN A CA 1
ATOM 2113 C C . ASN A 1 257 ? -20.805 3.846 27.006 1.00 88.88 257 ASN A C 1
ATOM 2115 O O . ASN A 1 257 ? -21.118 4.175 28.141 1.00 88.88 257 ASN A O 1
ATOM 2119 N N . GLY A 1 258 ? -21.302 2.744 26.429 1.00 85.62 258 GLY A N 1
ATOM 2120 C CA . GLY A 1 258 ? -22.226 1.813 27.090 1.00 85.62 258 GLY A CA 1
ATOM 2121 C C . GLY A 1 258 ? -23.685 1.932 26.656 1.00 85.62 258 GLY A C 1
ATOM 2122 O O . GLY A 1 258 ? -24.539 1.291 27.252 1.00 85.62 258 GLY A O 1
ATOM 2123 N N . TRP A 1 259 ? -23.991 2.718 25.621 1.00 85.19 259 TRP A N 1
ATOM 2124 C CA . TRP A 1 259 ? -25.348 2.785 25.084 1.00 85.19 259 TRP A CA 1
ATOM 2125 C C . TRP A 1 259 ? -25.736 1.480 24.377 1.00 85.19 259 TRP A C 1
ATOM 2127 O O . TRP A 1 259 ? -25.015 1.013 23.489 1.00 85.19 259 TRP A O 1
ATOM 2137 N N . GLU A 1 260 ? -26.906 0.947 24.721 1.00 83.38 260 GLU A N 1
ATOM 2138 C CA . GLU A 1 260 ? -27.511 -0.209 24.063 1.00 83.38 260 GLU A CA 1
ATOM 2139 C C . GLU A 1 260 ? -28.729 0.202 23.236 1.00 83.38 260 GLU A C 1
ATOM 2141 O O . GLU A 1 260 ? -29.509 1.069 23.635 1.00 83.38 260 GLU A O 1
ATOM 2146 N N . LYS A 1 261 ? -28.918 -0.433 22.074 1.00 78.00 261 LYS A N 1
ATOM 2147 C CA . LYS A 1 261 ? -30.132 -0.234 21.280 1.00 78.00 261 LYS A CA 1
ATOM 2148 C C . LYS A 1 261 ? -31.324 -0.896 21.998 1.00 78.00 261 LYS A C 1
ATOM 2150 O O . LYS A 1 261 ? -31.321 -2.125 22.123 1.00 78.00 261 LYS A O 1
ATOM 2155 N N . PRO A 1 262 ? -32.364 -0.138 22.398 1.00 64.62 262 PRO A N 1
ATOM 2156 C CA . PRO A 1 262 ? -33.552 -0.725 23.008 1.00 64.62 262 PRO A CA 1
ATOM 2157 C C . PRO A 1 262 ? -34.224 -1.697 22.023 1.00 64.62 262 PRO A C 1
ATOM 2159 O O . PRO A 1 262 ? -34.390 -1.378 20.843 1.00 64.62 262 PRO A O 1
ATOM 2162 N N . GLY A 1 263 ? -34.544 -2.906 22.497 1.00 62.28 263 GLY A N 1
ATOM 2163 C CA . GLY A 1 263 ? -35.307 -3.920 21.752 1.00 62.28 263 GLY A CA 1
ATOM 2164 C C . GLY A 1 263 ? -34.525 -5.074 21.102 1.00 62.28 263 GLY A C 1
ATOM 2165 O O . GLY A 1 263 ? -35.161 -5.975 20.572 1.00 62.28 263 GLY A O 1
ATOM 2166 N N . LYS A 1 264 ? -33.180 -5.118 21.140 1.00 55.16 264 LYS A N 1
ATOM 2167 C CA . LYS A 1 264 ? -32.406 -6.273 20.604 1.00 55.16 264 LYS A CA 1
ATOM 2168 C C . LYS A 1 264 ? -32.052 -7.365 21.633 1.00 55.16 264 LYS A C 1
ATOM 2170 O O . LYS A 1 264 ? -31.619 -8.433 21.219 1.00 55.16 264 LYS A O 1
ATOM 2175 N N . ASN A 1 265 ? -32.263 -7.122 22.933 1.00 49.12 265 ASN A N 1
ATOM 2176 C CA . ASN A 1 265 ? -31.880 -8.028 24.032 1.00 49.12 265 ASN A CA 1
ATOM 2177 C C . ASN A 1 265 ? -33.062 -8.669 24.797 1.00 49.12 265 ASN A C 1
ATOM 2179 O O . ASN A 1 265 ? -32.837 -9.306 25.820 1.00 49.12 265 ASN A O 1
ATOM 2183 N N . GLN A 1 266 ? -34.309 -8.589 24.316 1.00 44.75 266 GLN A N 1
ATOM 2184 C CA . GLN A 1 266 ? -35.439 -9.272 24.986 1.00 44.75 266 GLN A CA 1
ATOM 2185 C C . GLN A 1 266 ? -35.432 -10.812 24.842 1.00 44.75 266 GLN A C 1
ATOM 2187 O O . GLN A 1 266 ? -36.317 -11.474 25.366 1.00 44.75 266 GLN A O 1
ATOM 2192 N N . GLY A 1 267 ? -34.438 -11.408 24.174 1.00 42.72 267 GLY A N 1
ATOM 2193 C CA . GLY A 1 267 ? -34.371 -12.859 23.952 1.00 42.72 267 GLY A CA 1
ATOM 2194 C C . GLY A 1 267 ? -33.590 -13.676 24.988 1.00 42.72 267 GLY A C 1
ATOM 2195 O O . GLY A 1 267 ? -33.513 -14.889 24.831 1.00 42.72 267 GLY A O 1
ATOM 2196 N N . HIS A 1 268 ? -32.970 -13.067 26.008 1.00 42.06 268 HIS A N 1
ATOM 2197 C CA . HIS A 1 268 ? -32.116 -13.832 26.935 1.00 42.06 268 HIS A CA 1
ATOM 2198 C C . HIS A 1 268 ? -32.161 -13.375 28.399 1.00 42.06 268 HIS A C 1
ATOM 2200 O O . HIS A 1 268 ? -31.187 -13.492 29.131 1.00 42.06 268 HIS A O 1
ATOM 2206 N N . HIS A 1 269 ? -33.321 -12.896 28.840 1.00 39.09 269 HIS A N 1
ATOM 2207 C CA . HIS A 1 269 ? -33.666 -12.859 30.259 1.00 39.09 269 HIS A CA 1
ATOM 2208 C C . HIS A 1 269 ? -35.044 -13.492 30.435 1.00 39.09 269 HIS A C 1
ATOM 2210 O O . HIS A 1 269 ? -36.034 -12.811 30.682 1.00 39.09 269 HIS A O 1
ATOM 2216 N N . THR A 1 270 ? -35.113 -14.819 30.317 1.00 36.75 270 THR A N 1
ATOM 2217 C CA . THR A 1 270 ? -36.175 -15.563 30.995 1.00 36.75 270 THR A CA 1
ATOM 2218 C C . THR A 1 270 ? -35.827 -15.524 32.477 1.00 36.75 270 THR A C 1
ATOM 2220 O O . THR A 1 270 ? -35.130 -16.390 33.000 1.00 36.75 270 THR A O 1
ATOM 2223 N N . THR A 1 271 ? -36.240 -14.456 33.155 1.00 37.81 271 THR A N 1
ATOM 2224 C CA . THR A 1 271 ? -36.403 -14.472 34.604 1.00 37.81 271 THR A CA 1
ATOM 2225 C C . THR A 1 271 ? -37.379 -15.594 34.922 1.00 37.81 271 THR A C 1
ATOM 2227 O O . THR A 1 271 ? -38.586 -15.445 34.735 1.00 37.81 271 THR A O 1
ATOM 2230 N N . VAL A 1 272 ? -36.852 -16.733 35.374 1.00 37.72 272 VAL A N 1
ATOM 2231 C CA . VAL A 1 272 ? -37.638 -17.722 36.107 1.00 37.72 272 VAL A CA 1
ATOM 2232 C C . VAL A 1 272 ? -38.046 -17.040 37.408 1.00 37.72 272 VAL A C 1
ATOM 2234 O O . VAL A 1 272 ? -37.324 -17.032 38.400 1.00 37.72 272 VAL A O 1
ATOM 2237 N N . SER A 1 273 ? -39.200 -16.383 37.358 1.00 35.31 273 SER A N 1
ATOM 2238 C CA . SER A 1 273 ? -39.993 -16.043 38.526 1.00 35.31 273 SER A CA 1
ATOM 2239 C C . SER A 1 273 ? -40.451 -17.369 39.133 1.00 35.31 273 SER A C 1
ATOM 2241 O O . SER A 1 273 ? -41.489 -17.904 38.742 1.00 35.31 273 SER A O 1
ATOM 2243 N N . LEU A 1 274 ? -39.667 -17.925 40.060 1.00 37.69 274 LEU A N 1
ATOM 2244 C CA . LEU A 1 274 ? -40.183 -18.942 40.968 1.00 37.69 274 LEU A CA 1
ATOM 2245 C C . LEU A 1 274 ? -41.178 -18.226 41.888 1.00 37.69 274 LEU A C 1
ATOM 2247 O O . LEU A 1 274 ? -40.798 -17.505 42.811 1.00 37.69 274 LEU A O 1
ATOM 2251 N N . GLY A 1 275 ? -42.460 -18.347 41.548 1.00 34.25 275 GLY A N 1
ATOM 2252 C CA . GLY A 1 275 ? -43.549 -17.843 42.361 1.00 34.25 275 GLY A CA 1
ATOM 2253 C C . GLY A 1 275 ? -43.488 -18.467 43.750 1.00 34.25 275 GLY A C 1
ATOM 2254 O O . GLY A 1 275 ? -43.409 -19.685 43.897 1.00 34.25 275 GLY A O 1
ATOM 2255 N N . LYS A 1 276 ? -43.542 -17.608 44.770 1.00 42.66 276 LYS A N 1
ATOM 2256 C CA . LYS A 1 276 ? -44.001 -17.984 46.106 1.00 42.66 276 LYS A CA 1
ATOM 2257 C C . LYS A 1 276 ? -45.365 -18.665 45.967 1.00 42.66 276 LYS A C 1
ATOM 2259 O O . LYS A 1 276 ? -46.325 -18.006 45.578 1.00 42.66 276 LYS A O 1
ATOM 2264 N N . ALA A 1 277 ? -45.445 -19.937 46.332 1.00 33.78 277 ALA A N 1
ATOM 2265 C CA . ALA A 1 277 ? -46.692 -20.584 46.709 1.00 33.78 277 ALA A CA 1
ATOM 2266 C C . ALA A 1 277 ? -46.584 -20.970 48.189 1.00 33.78 277 ALA A C 1
ATOM 2268 O O . ALA A 1 277 ? -45.782 -21.812 48.581 1.00 33.78 277 ALA A O 1
ATOM 2269 N N . THR A 1 278 ? -47.339 -20.246 49.004 1.00 37.62 278 THR A N 1
ATOM 2270 C CA . THR A 1 278 ? -47.683 -20.536 50.398 1.00 37.62 278 THR A CA 1
ATOM 2271 C C . THR A 1 278 ? -48.772 -21.615 50.491 1.00 37.62 278 THR A C 1
ATOM 2273 O O . THR A 1 278 ? -49.592 -21.715 49.581 1.00 37.62 278 THR A O 1
ATOM 2276 N N . SER A 1 279 ? -48.823 -22.292 51.652 1.00 33.50 279 SER A N 1
ATOM 2277 C CA . SER A 1 279 ? -49.808 -23.282 52.165 1.00 33.50 279 SER A CA 1
ATOM 2278 C C . SER A 1 279 ? -49.788 -24.650 51.469 1.00 33.50 279 SER A C 1
ATOM 2280 O O . SER A 1 279 ? -49.869 -24.707 50.248 1.00 33.50 279 SER A O 1
ATOM 2282 N N . LEU A 1 280 ? -49.643 -25.786 52.157 1.00 31.88 280 LEU A N 1
ATOM 2283 C CA . LEU A 1 280 ? -50.078 -26.205 53.502 1.00 31.88 280 LEU A CA 1
ATOM 2284 C C . LEU A 1 280 ? -48.936 -26.760 54.363 1.00 31.88 280 LEU A C 1
ATOM 2286 O O . LEU A 1 280 ? -47.990 -27.330 53.778 1.00 31.88 280 LEU A O 1
#